Protein AF-A0A1H0U722-F1 (afdb_monomer_lite)

Secondary structure (DSSP, 8-state):
--HHHHHHHHHTT-GGGGGS-HHHHHHHHHHHHHHHHHHHHHHHHHHHHHHHHHHTTHHHHHHHHHHHHHH-S---HHHHHHHHHHHHHHHHHHHHHHHHHHHHHHHHHHHHHHHHHHHGGGT--S--TTS-S---TT-------EEEEEEEE-SS-EEEEEEHHHHHHHHHHHHTTS-SEEEEEESSPEEPSSSS-EE--EEEEEETTTTEEEEEEEEB-TTSTT-PEEEEEEEE-HHHHHHHHHHHHHHT----SS----

pLDDT: mean 73.07, std 15.44, range [23.64, 91.56]

Structure (mmCIF, N/CA/C/O backbone):
data_AF-A0A1H0U722-F1
#
_entry.id   AF-A0A1H0U722-F1
#
loop_
_atom_site.group_PDB
_atom_site.id
_atom_site.type_symbol
_atom_site.label_atom_id
_atom_site.label_alt_id
_atom_site.label_comp_id
_atom_site.label_asym_id
_atom_site.label_entity_id
_atom_site.label_seq_id
_atom_site.pdbx_PDB_ins_code
_atom_site.Cartn_x
_atom_site.Cartn_y
_atom_site.Cartn_z
_atom_site.occupancy
_atom_site.B_iso_or_equiv
_atom_site.auth_seq_id
_atom_site.auth_comp_id
_atom_site.auth_asym_id
_atom_site.auth_atom_id
_atom_site.pdbx_PDB_model_num
ATOM 1 N N . MET A 1 1 ? 1.969 15.241 13.433 1.00 56.88 1 MET A N 1
ATOM 2 C CA . MET A 1 1 ? 2.995 14.191 13.284 1.00 56.88 1 MET A CA 1
ATOM 3 C C . MET A 1 1 ? 2.803 13.531 11.935 1.00 56.88 1 MET A C 1
ATOM 5 O O . MET A 1 1 ? 1.758 12.909 11.728 1.00 56.88 1 MET A O 1
ATOM 9 N N . THR A 1 2 ? 3.762 13.706 11.033 1.00 76.50 2 THR A N 1
ATOM 10 C CA . THR A 1 2 ? 3.724 13.113 9.688 1.00 76.50 2 THR A CA 1
ATOM 11 C C . THR A 1 2 ? 3.976 11.599 9.759 1.00 76.50 2 THR A C 1
ATOM 13 O O . THR A 1 2 ? 4.361 11.059 10.804 1.00 76.50 2 THR A O 1
ATOM 16 N N . LYS A 1 3 ? 3.681 10.869 8.674 1.00 64.56 3 LYS A N 1
ATOM 17 C CA . LYS A 1 3 ? 3.884 9.408 8.620 1.00 64.56 3 LYS A CA 1
ATOM 18 C C . LYS A 1 3 ? 5.372 9.055 8.736 1.00 64.56 3 LYS A C 1
ATOM 20 O O . LYS A 1 3 ? 5.721 8.135 9.467 1.00 64.56 3 LYS A O 1
ATOM 25 N N . GLU A 1 4 ? 6.233 9.844 8.106 1.00 68.62 4 GLU A N 1
ATOM 26 C CA . GLU A 1 4 ? 7.693 9.691 8.122 1.00 68.62 4 GLU A CA 1
ATOM 27 C C . GLU A 1 4 ? 8.290 9.902 9.516 1.00 68.62 4 GLU A C 1
ATOM 29 O O . GLU A 1 4 ? 9.035 9.049 10.001 1.00 68.62 4 GLU A O 1
ATOM 34 N N . GLU A 1 5 ? 7.886 10.969 10.216 1.00 73.75 5 GLU A N 1
ATOM 35 C CA . GLU A 1 5 ? 8.310 11.234 11.599 1.00 73.75 5 GLU A CA 1
ATOM 36 C C . GLU A 1 5 ? 7.954 10.072 12.539 1.00 73.75 5 GLU A C 1
ATOM 38 O O . GLU A 1 5 ? 8.666 9.777 13.504 1.00 73.75 5 GLU A O 1
ATOM 43 N N . ARG A 1 6 ? 6.822 9.402 12.285 1.00 69.19 6 ARG A N 1
ATOM 44 C CA . ARG A 1 6 ? 6.349 8.270 13.095 1.00 69.19 6 ARG A CA 1
ATOM 45 C C . ARG A 1 6 ? 7.164 7.025 12.855 1.00 69.19 6 ARG A C 1
ATOM 47 O O . ARG A 1 6 ? 7.565 6.379 13.823 1.00 69.19 6 ARG A O 1
ATOM 54 N N . THR A 1 7 ? 7.443 6.754 11.591 1.00 74.44 7 THR A N 1
ATOM 55 C CA . THR A 1 7 ? 8.314 5.671 11.167 1.00 74.44 7 THR A CA 1
ATOM 56 C C . THR A 1 7 ? 9.704 5.844 11.770 1.00 74.44 7 THR A C 1
ATOM 58 O O . THR A 1 7 ? 10.168 4.956 12.479 1.00 74.44 7 THR A O 1
ATOM 61 N N . GLN A 1 8 ? 10.333 7.013 11.624 1.00 74.62 8 GLN A N 1
ATOM 62 C CA . GLN A 1 8 ? 11.667 7.251 12.184 1.00 74.62 8 GLN A CA 1
ATOM 63 C C . GLN A 1 8 ? 11.716 6.976 13.693 1.00 74.62 8 GLN A C 1
ATOM 65 O O . GLN A 1 8 ? 12.560 6.204 14.141 1.00 74.62 8 GLN A O 1
ATOM 70 N N . LYS A 1 9 ? 10.750 7.481 14.477 1.00 80.31 9 LYS A N 1
ATOM 71 C CA . LYS A 1 9 ? 10.695 7.216 15.929 1.00 80.31 9 LYS A CA 1
ATOM 72 C C . LYS A 1 9 ? 10.600 5.734 16.294 1.00 80.31 9 LYS A C 1
ATOM 74 O O . LYS A 1 9 ? 11.041 5.353 17.375 1.00 80.31 9 LYS A O 1
ATOM 79 N N . TRP A 1 10 ? 9.992 4.905 15.450 1.00 74.19 10 TRP A N 1
ATOM 80 C CA . TRP A 1 10 ? 9.862 3.471 15.713 1.00 74.19 10 TRP A CA 1
ATOM 81 C C . TRP A 1 10 ? 11.153 2.707 15.419 1.00 74.19 10 TRP A C 1
ATOM 83 O O . TRP A 1 10 ? 11.451 1.752 16.133 1.00 74.19 10 TRP A O 1
ATOM 93 N N . PHE A 1 11 ? 11.929 3.153 14.429 1.00 73.88 11 PHE A N 1
ATOM 94 C CA . PHE A 1 11 ? 13.157 2.482 13.994 1.00 73.88 11 PHE A CA 1
ATOM 95 C C . PHE A 1 11 ? 14.442 3.019 14.647 1.00 73.88 11 PHE A C 1
ATOM 97 O O . PHE A 1 11 ? 15.467 2.356 14.552 1.00 73.88 11 PHE A O 1
ATOM 104 N N . VAL A 1 12 ? 14.400 4.139 15.388 1.00 71.62 12 VAL A N 1
ATOM 105 C CA . VAL A 1 12 ? 15.556 4.684 16.148 1.00 71.62 12 VAL A CA 1
ATOM 106 C C . VAL A 1 12 ? 16.218 3.644 17.066 1.00 71.62 12 VAL A C 1
ATOM 108 O O . VAL A 1 12 ? 17.423 3.694 17.286 1.00 71.62 12 VAL A O 1
ATOM 111 N N . LYS A 1 13 ? 15.451 2.687 17.600 1.00 67.44 13 LYS A N 1
ATOM 112 C CA . LYS A 1 13 ? 15.969 1.643 18.498 1.00 67.44 13 LYS A CA 1
ATOM 113 C C . LYS A 1 13 ? 16.595 0.437 17.775 1.00 67.44 13 LYS A C 1
ATOM 115 O O . LYS A 1 13 ? 17.096 -0.457 18.450 1.00 67.44 13 LYS A O 1
ATOM 120 N N . ILE A 1 14 ? 16.544 0.375 16.441 1.00 66.75 14 ILE A N 1
ATOM 121 C CA . ILE A 1 14 ? 16.973 -0.789 15.653 1.00 66.75 14 ILE A CA 1
ATOM 122 C C . ILE A 1 14 ? 18.148 -0.380 14.748 1.00 66.75 14 ILE A C 1
ATOM 124 O O . ILE A 1 14 ? 17.921 0.122 13.648 1.00 66.75 14 ILE A O 1
ATOM 128 N N . PRO A 1 15 ? 19.409 -0.616 15.159 1.00 57.34 15 PRO A N 1
ATOM 129 C CA . PRO A 1 15 ? 20.585 -0.203 14.383 1.00 57.34 15 PRO A CA 1
ATOM 130 C C . PRO A 1 15 ? 20.692 -0.909 13.021 1.00 57.34 15 PRO A C 1
ATOM 132 O O . PRO A 1 15 ? 21.255 -0.371 12.077 1.00 57.34 15 PRO A O 1
ATOM 135 N N . GLN A 1 16 ? 20.093 -2.092 12.873 1.00 56.28 16 GLN A N 1
ATOM 136 C CA . GLN A 1 16 ? 20.094 -2.843 11.612 1.00 56.28 16 GLN A CA 1
ATOM 137 C C . GLN A 1 16 ? 19.142 -2.260 10.552 1.00 56.28 16 GLN A C 1
ATOM 139 O O . GLN A 1 16 ? 19.272 -2.563 9.368 1.00 56.28 16 GLN A O 1
ATOM 144 N N . ALA A 1 17 ? 18.214 -1.385 10.953 1.00 56.47 17 ALA A N 1
ATOM 145 C CA . ALA A 1 17 ? 17.244 -0.778 10.051 1.00 56.47 17 ALA A CA 1
ATOM 146 C C . ALA A 1 17 ? 17.836 0.372 9.219 1.00 56.47 17 ALA A C 1
ATOM 148 O O . ALA A 1 17 ? 17.174 0.856 8.306 1.00 56.47 17 ALA A O 1
ATOM 149 N N . GLU A 1 18 ? 19.061 0.834 9.493 1.00 56.25 18 GLU A N 1
ATOM 150 C CA . GLU A 1 18 ? 19.693 1.926 8.738 1.00 56.25 18 GLU A CA 1
ATOM 151 C C . GLU A 1 18 ? 19.823 1.596 7.241 1.00 56.25 18 GLU A C 1
ATOM 153 O O . GLU A 1 18 ? 19.565 2.454 6.403 1.00 56.25 18 GLU A O 1
ATOM 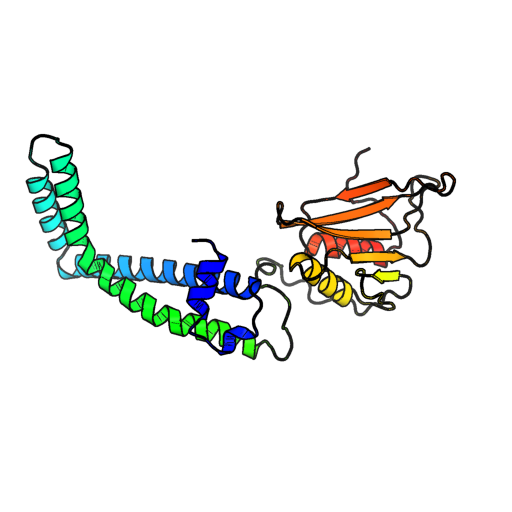158 N N . LYS A 1 19 ? 20.073 0.322 6.912 1.00 55.12 19 LYS A N 1
ATOM 159 C CA . LYS A 1 19 ? 20.234 -0.180 5.536 1.00 55.12 19 LYS A CA 1
ATOM 160 C C . LYS A 1 19 ? 18.922 -0.323 4.745 1.00 55.12 19 LYS A C 1
ATOM 162 O O . LYS A 1 19 ? 18.967 -0.632 3.562 1.00 55.12 19 LYS A O 1
ATOM 167 N N . ILE A 1 20 ? 17.764 -0.125 5.382 1.00 59.41 20 ILE A N 1
ATOM 168 C CA . ILE A 1 20 ? 16.437 -0.322 4.774 1.00 59.41 20 ILE A CA 1
ATOM 169 C C . ILE A 1 20 ? 15.880 1.033 4.285 1.00 59.41 20 ILE A C 1
ATOM 171 O O . ILE A 1 20 ? 15.863 1.992 5.074 1.00 59.41 20 ILE A O 1
ATOM 175 N N . PRO A 1 21 ? 15.385 1.145 3.033 1.00 62.47 21 PRO A N 1
ATOM 176 C CA . PRO A 1 21 ? 14.838 2.395 2.503 1.00 62.47 21 PRO A CA 1
ATOM 177 C C . PRO A 1 21 ? 13.588 2.851 3.273 1.00 62.47 21 PRO A C 1
ATOM 179 O O . PRO A 1 21 ? 12.844 2.052 3.850 1.00 62.47 21 PRO A O 1
ATOM 182 N N . LEU A 1 22 ? 13.349 4.167 3.303 1.00 63.22 22 LEU A N 1
ATOM 183 C CA . LEU A 1 22 ? 12.274 4.787 4.091 1.00 63.22 22 LEU A CA 1
ATOM 184 C C . LEU A 1 22 ? 10.878 4.271 3.703 1.00 63.22 22 LEU A C 1
ATOM 186 O O . LEU A 1 22 ? 10.044 4.065 4.585 1.00 63.22 22 LEU A O 1
ATOM 190 N N . ALA A 1 23 ? 10.650 3.995 2.416 1.00 56.88 23 ALA A N 1
ATOM 191 C CA . ALA A 1 23 ? 9.400 3.428 1.912 1.00 56.88 23 ALA A CA 1
ATOM 192 C C . ALA A 1 23 ? 9.084 2.059 2.547 1.00 56.88 23 ALA A C 1
ATOM 194 O O . ALA A 1 23 ? 7.994 1.868 3.090 1.00 56.88 23 ALA A O 1
ATOM 195 N N . SER A 1 24 ? 10.059 1.143 2.594 1.00 63.16 24 SER A N 1
ATOM 196 C CA . SER A 1 24 ? 9.900 -0.170 3.238 1.00 63.16 24 SER A CA 1
ATOM 197 C C . SER A 1 24 ? 9.658 -0.041 4.743 1.00 63.16 24 SER A C 1
ATOM 199 O O . SER A 1 24 ? 8.814 -0.741 5.296 1.00 63.16 24 SER A O 1
ATOM 201 N N . LYS A 1 25 ? 10.311 0.915 5.417 1.00 67.62 25 LYS A N 1
ATOM 202 C CA . LYS A 1 25 ? 10.063 1.186 6.845 1.00 67.62 25 LYS A CA 1
ATOM 203 C C . LYS A 1 25 ? 8.625 1.648 7.112 1.00 67.62 25 LYS A C 1
ATOM 205 O O . LYS A 1 25 ? 8.037 1.261 8.124 1.00 67.62 25 LYS A O 1
ATOM 210 N N . ILE A 1 26 ? 8.054 2.477 6.233 1.00 69.12 26 ILE A N 1
ATOM 211 C CA . ILE A 1 26 ? 6.663 2.945 6.352 1.00 69.12 26 ILE A CA 1
ATOM 212 C C . ILE A 1 26 ? 5.693 1.769 6.207 1.00 69.12 26 ILE A C 1
ATOM 214 O O . ILE A 1 26 ? 4.756 1.652 7.002 1.00 69.12 26 ILE A O 1
ATOM 218 N N . ASP A 1 27 ? 5.933 0.884 5.243 1.00 66.44 27 ASP A N 1
ATOM 219 C CA . ASP A 1 27 ? 5.080 -0.280 5.008 1.00 66.44 27 ASP A CA 1
ATOM 220 C C . ASP A 1 27 ? 5.162 -1.308 6.151 1.00 66.44 27 ASP A C 1
ATOM 222 O O . ASP A 1 27 ? 4.139 -1.716 6.709 1.00 66.44 27 ASP A O 1
ATOM 226 N N . MET A 1 28 ? 6.372 -1.602 6.637 1.00 70.69 28 MET A N 1
ATOM 227 C CA . MET A 1 28 ? 6.577 -2.409 7.845 1.00 70.69 28 MET A CA 1
ATOM 228 C C . MET A 1 28 ? 5.856 -1.801 9.055 1.00 70.69 28 MET A C 1
ATOM 230 O O . MET A 1 28 ? 5.191 -2.509 9.814 1.00 70.69 28 MET A O 1
ATOM 234 N N . CYS A 1 29 ? 5.925 -0.475 9.231 1.00 74.19 29 CYS A N 1
ATOM 235 C CA . CYS A 1 29 ? 5.200 0.211 10.299 1.00 74.19 29 CYS A CA 1
ATOM 236 C C . CYS A 1 29 ? 3.680 0.038 10.155 1.00 74.19 29 CYS A C 1
ATOM 238 O O . CYS A 1 29 ? 2.999 -0.152 11.166 1.00 74.19 29 CYS A O 1
ATOM 240 N N . LYS A 1 30 ? 3.142 0.084 8.929 1.00 76.31 30 LYS A N 1
ATOM 241 C CA . LYS A 1 30 ? 1.716 -0.137 8.653 1.00 76.31 30 LYS A CA 1
ATOM 242 C C . LYS A 1 30 ? 1.308 -1.570 9.001 1.00 76.31 30 LYS A C 1
ATOM 244 O O . LYS A 1 30 ? 0.377 -1.742 9.789 1.00 76.31 30 LYS A O 1
ATOM 249 N N . ARG A 1 31 ? 2.037 -2.577 8.505 1.00 74.06 31 ARG A N 1
ATOM 250 C CA . ARG A 1 31 ? 1.782 -3.997 8.803 1.00 74.06 31 ARG A CA 1
ATOM 251 C C . ARG A 1 31 ? 1.836 -4.291 10.295 1.00 74.06 31 ARG A C 1
ATOM 253 O O . ARG A 1 31 ? 0.899 -4.861 10.851 1.00 74.06 31 ARG A O 1
ATOM 260 N N . VAL A 1 32 ? 2.903 -3.857 10.965 1.00 79.25 32 VAL A N 1
ATOM 261 C CA . VAL A 1 32 ? 3.065 -4.063 12.409 1.00 79.25 32 VAL A CA 1
ATOM 262 C C . VAL A 1 32 ? 1.967 -3.328 13.180 1.00 79.25 32 VAL A C 1
ATOM 264 O O . VAL A 1 32 ? 1.381 -3.906 14.092 1.00 79.25 32 VAL A O 1
ATOM 267 N N . SER A 1 33 ? 1.609 -2.099 12.789 1.00 81.06 33 SER A N 1
ATOM 268 C CA . SER A 1 33 ? 0.497 -1.361 13.406 1.00 81.06 33 SER A CA 1
ATOM 269 C C . SER A 1 33 ? -0.844 -2.074 13.244 1.00 81.06 33 SER A C 1
ATOM 271 O O . SER A 1 33 ? -1.631 -2.095 14.189 1.00 81.06 33 SER A O 1
ATOM 273 N N . GLN A 1 34 ? -1.113 -2.658 12.078 1.00 79.00 34 GLN A N 1
ATOM 274 C CA . GLN A 1 34 ? -2.350 -3.391 11.825 1.00 79.00 34 GLN A CA 1
ATOM 275 C C . GLN A 1 34 ? -2.408 -4.682 12.643 1.00 79.00 34 GLN A C 1
ATOM 277 O O . GLN A 1 34 ? -3.408 -4.926 13.318 1.00 79.00 34 GLN A O 1
ATOM 282 N N . LYS A 1 35 ? -1.322 -5.467 12.671 1.00 79.19 35 LYS A N 1
ATOM 283 C CA . LYS A 1 35 ? -1.257 -6.669 13.511 1.00 79.19 35 LYS A CA 1
ATOM 284 C C . LYS A 1 35 ? -1.420 -6.310 15.002 1.00 79.19 35 LYS A C 1
ATOM 286 O O . LYS A 1 35 ? -2.139 -7.000 15.720 1.00 79.19 35 LYS A O 1
ATOM 291 N N . MET A 1 36 ? -0.816 -5.209 15.468 1.00 84.62 36 MET A N 1
ATOM 292 C CA . MET A 1 36 ? -0.982 -4.727 16.849 1.00 84.62 36 MET A CA 1
ATOM 293 C C . MET A 1 36 ? -2.422 -4.315 17.166 1.00 84.62 36 MET A C 1
ATOM 295 O O . MET A 1 36 ? -2.900 -4.615 18.256 1.00 84.62 36 MET A O 1
ATOM 299 N N . LEU A 1 37 ? -3.121 -3.665 16.230 1.00 88.44 37 LEU A N 1
ATOM 300 C CA . LEU A 1 37 ? -4.529 -3.300 16.399 1.00 88.44 37 LEU A CA 1
ATOM 301 C C . LEU A 1 37 ? -5.416 -4.542 16.543 1.00 88.44 37 LEU A C 1
ATOM 303 O O . LEU A 1 37 ? -6.267 -4.586 17.427 1.00 88.44 37 LEU A O 1
ATOM 307 N N . VAL A 1 38 ? -5.199 -5.563 15.710 1.00 87.62 38 VAL A N 1
ATOM 308 C CA . VAL A 1 38 ? -5.958 -6.820 15.795 1.00 87.62 38 VAL A CA 1
ATOM 309 C C . VAL A 1 38 ? -5.712 -7.508 17.139 1.00 87.62 38 VAL A C 1
ATOM 311 O O . VAL A 1 38 ? -6.667 -7.871 17.821 1.00 87.62 38 VAL A O 1
ATOM 314 N N . VAL A 1 39 ? -4.450 -7.627 17.567 1.00 87.25 39 VAL A N 1
ATOM 315 C CA . VAL A 1 39 ? -4.110 -8.218 18.874 1.00 87.25 39 VAL A CA 1
ATOM 316 C C . VAL A 1 39 ? -4.712 -7.417 20.028 1.00 87.25 39 VAL A C 1
ATOM 318 O O . VAL A 1 39 ? -5.235 -8.018 20.961 1.00 87.25 39 VAL A O 1
ATOM 321 N N . PHE A 1 40 ? -4.703 -6.082 19.961 1.00 89.94 40 PHE A N 1
ATOM 322 C CA . PHE A 1 40 ? -5.352 -5.231 20.961 1.00 89.94 40 PHE A CA 1
ATOM 323 C C . PHE A 1 40 ? -6.836 -5.538 21.112 1.00 89.94 40 PHE A C 1
ATOM 325 O O . PHE A 1 40 ? -7.309 -5.743 22.226 1.00 89.94 40 PHE A O 1
ATOM 332 N N . LEU A 1 41 ? -7.563 -5.590 19.993 1.00 89.50 41 LEU A N 1
ATOM 333 C CA . LEU A 1 41 ? -8.999 -5.849 20.002 1.00 89.50 41 LEU A CA 1
ATOM 334 C C . LEU A 1 41 ? -9.311 -7.250 20.536 1.00 89.50 41 LEU A C 1
ATOM 336 O O . LEU A 1 41 ? -10.253 -7.405 21.308 1.00 89.50 41 LEU A O 1
ATOM 340 N N . LEU A 1 42 ? -8.500 -8.251 20.180 1.00 90.00 42 LEU A N 1
ATOM 341 C CA . LEU A 1 42 ? -8.647 -9.614 20.693 1.00 90.00 42 LEU A CA 1
ATOM 342 C C . LEU A 1 42 ? -8.358 -9.707 22.195 1.00 90.00 42 LEU A C 1
ATOM 344 O O . LEU A 1 42 ? -9.101 -10.379 22.906 1.00 90.00 42 LEU A O 1
ATOM 348 N N . LEU A 1 43 ? -7.320 -9.023 22.688 1.00 89.62 43 LEU A N 1
ATOM 349 C CA . LEU A 1 43 ? -7.018 -8.959 24.120 1.00 89.62 43 LEU A CA 1
ATOM 350 C C . LEU A 1 43 ? -8.145 -8.267 24.886 1.00 89.62 43 LEU A C 1
ATOM 352 O O . LEU A 1 43 ? -8.613 -8.806 25.882 1.00 89.62 43 LEU A O 1
ATOM 356 N N . LEU A 1 44 ? -8.639 -7.134 24.382 1.00 89.00 44 LEU A N 1
ATOM 357 C CA . LEU A 1 44 ? -9.736 -6.399 25.006 1.00 89.00 44 LEU A CA 1
ATOM 358 C C . LEU A 1 44 ? -11.030 -7.227 25.042 1.00 89.00 44 LEU A C 1
ATOM 360 O O . LEU A 1 44 ? -11.709 -7.281 26.067 1.00 89.00 44 LEU A O 1
ATOM 364 N N . ALA A 1 45 ? -11.360 -7.911 23.942 1.00 89.19 45 ALA A N 1
ATOM 365 C CA . ALA A 1 45 ? -12.506 -8.814 23.887 1.00 89.19 45 ALA A CA 1
ATOM 366 C C . ALA A 1 45 ? -12.336 -10.007 24.843 1.00 89.19 45 ALA A C 1
ATOM 368 O O . ALA A 1 45 ? -13.286 -10.386 25.527 1.00 89.19 45 ALA A O 1
ATOM 369 N N . GLY A 1 46 ? -11.126 -10.568 24.921 1.00 88.94 46 GLY A N 1
ATOM 370 C CA . GLY A 1 46 ? -10.784 -11.654 25.837 1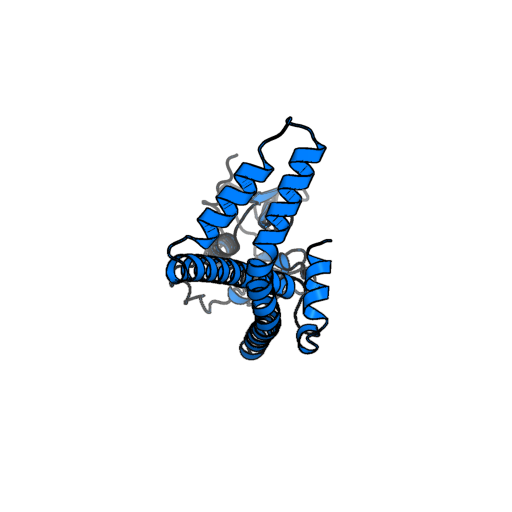.00 88.94 46 GLY A CA 1
ATOM 371 C C . GLY A 1 46 ? -10.894 -11.247 27.307 1.00 88.94 46 GLY A C 1
ATOM 372 O O . GLY A 1 46 ? -11.492 -11.977 28.093 1.00 88.94 46 GLY A O 1
ATOM 373 N N . GLU A 1 47 ? -10.387 -10.071 27.676 1.00 85.38 47 GLU A N 1
ATOM 374 C CA . GLU A 1 47 ? -10.520 -9.510 29.026 1.00 85.38 47 GLU A CA 1
ATOM 375 C C . GLU A 1 47 ? -11.985 -9.247 29.382 1.00 85.38 47 GLU A C 1
ATOM 377 O O . GLU A 1 47 ? -12.439 -9.644 30.456 1.00 85.38 47 GLU A O 1
ATOM 382 N N . GLY A 1 48 ? -12.755 -8.659 28.460 1.00 83.56 48 GLY A N 1
ATOM 383 C CA . GLY A 1 48 ? -14.191 -8.450 28.641 1.00 83.56 48 GLY A CA 1
ATOM 384 C C . GLY A 1 48 ? -14.954 -9.761 28.846 1.00 83.56 48 GLY A C 1
ATOM 385 O O . GLY A 1 48 ? -15.761 -9.873 29.771 1.00 83.56 48 GLY A O 1
ATOM 386 N N . ALA A 1 49 ? -14.655 -10.782 28.039 1.00 87.12 49 ALA A N 1
ATOM 387 C CA . ALA A 1 49 ? -15.242 -12.110 28.185 1.00 87.12 49 ALA A CA 1
ATOM 388 C C . ALA A 1 49 ? -14.844 -12.769 29.515 1.00 87.12 49 ALA A C 1
ATOM 390 O O . ALA A 1 49 ? -15.697 -13.338 30.194 1.00 87.12 49 ALA A O 1
ATOM 391 N N . LEU A 1 50 ? -13.577 -12.659 29.930 1.00 85.94 50 LEU A N 1
ATOM 392 C CA . LEU A 1 50 ? -13.097 -13.216 31.195 1.00 85.94 50 LEU A CA 1
ATOM 393 C C . LEU A 1 50 ? -13.800 -12.570 32.395 1.00 85.94 50 LEU A C 1
ATOM 395 O O . LEU A 1 50 ? -14.241 -13.290 33.293 1.00 85.94 50 LEU A O 1
ATOM 399 N N . LEU A 1 51 ? -13.945 -11.241 32.393 1.00 82.38 51 LEU A N 1
ATOM 400 C CA . LEU A 1 51 ? -14.667 -10.495 33.430 1.00 82.38 51 LEU A CA 1
ATOM 401 C C . LEU A 1 51 ? -16.148 -10.882 33.483 1.00 82.38 51 LEU A C 1
ATOM 403 O O . LEU A 1 51 ? -16.709 -11.058 34.567 1.00 82.38 51 LEU A O 1
ATOM 407 N N . TYR A 1 52 ? -16.776 -11.055 32.317 1.00 82.44 52 TYR A N 1
ATOM 408 C CA . TYR A 1 52 ? -18.159 -11.508 32.232 1.00 82.44 52 TYR A CA 1
ATOM 409 C C . TYR A 1 52 ? -18.325 -12.919 32.811 1.00 82.44 52 TYR A C 1
ATOM 411 O O . TYR A 1 52 ? -19.214 -13.145 33.627 1.00 82.44 52 TYR A O 1
ATOM 419 N N . LEU A 1 53 ? -17.436 -13.851 32.456 1.00 85.69 53 LEU A N 1
ATOM 420 C CA . LEU A 1 53 ? -17.497 -15.240 32.914 1.00 85.69 53 LEU A CA 1
ATOM 421 C C . LEU A 1 53 ? -17.174 -15.399 34.408 1.00 85.69 53 LEU A C 1
ATOM 423 O O . LEU A 1 53 ? -17.811 -16.210 35.076 1.00 85.69 53 LEU A O 1
ATOM 427 N N . THR A 1 54 ? -16.212 -14.642 34.951 1.00 81.62 54 THR A N 1
ATOM 428 C CA . THR A 1 54 ? -15.808 -14.773 36.367 1.00 81.62 54 THR A CA 1
ATOM 429 C C . THR A 1 54 ? -16.837 -14.218 37.341 1.00 81.62 54 THR A C 1
ATOM 431 O O . THR A 1 54 ? -16.999 -14.793 38.415 1.00 81.62 54 THR A O 1
ATOM 434 N N . ASN A 1 55 ? -17.541 -13.139 36.985 1.00 80.62 55 ASN A N 1
ATOM 435 C CA . ASN A 1 55 ? -18.526 -12.520 37.877 1.00 80.62 55 ASN A CA 1
ATOM 436 C C . ASN A 1 55 ? -19.971 -12.598 37.359 1.00 80.62 55 ASN A C 1
ATOM 438 O O . ASN A 1 55 ? -20.817 -11.844 37.828 1.00 80.62 55 ASN A O 1
ATOM 442 N N . GLN A 1 56 ? -20.255 -13.449 36.364 1.00 80.94 56 GLN A N 1
ATOM 443 C CA . GLN A 1 56 ? -21.557 -13.531 35.675 1.00 80.94 56 GLN A CA 1
ATOM 444 C C . GLN A 1 56 ? -22.091 -12.165 35.201 1.00 80.94 56 GLN A C 1
ATOM 446 O O . GLN A 1 56 ? -23.290 -11.914 35.219 1.00 80.94 56 GLN A O 1
ATOM 451 N N . GLY A 1 57 ? -21.196 -11.249 34.824 1.00 77.25 57 GLY A N 1
ATOM 452 C CA . GLY A 1 57 ? -21.558 -9.874 34.471 1.00 77.25 57 GLY A CA 1
ATOM 453 C C . GLY A 1 57 ? -21.802 -8.927 35.654 1.00 77.25 57 GLY A C 1
ATOM 454 O O . GLY A 1 57 ? -21.896 -7.727 35.433 1.00 77.25 57 GLY A O 1
ATOM 455 N N . GLY A 1 58 ? -21.766 -9.385 36.908 1.00 83.31 58 GLY A N 1
ATOM 456 C CA . GLY A 1 58 ? -22.084 -8.555 38.077 1.00 83.31 58 GLY A CA 1
ATOM 457 C C . GLY A 1 58 ? -21.176 -7.333 38.279 1.00 83.31 58 GLY A C 1
ATOM 458 O O . GLY A 1 58 ? -21.594 -6.349 38.885 1.00 83.31 58 GLY A O 1
ATOM 459 N N . LEU A 1 59 ? -19.943 -7.348 37.746 1.00 80.81 59 LEU A N 1
ATOM 460 C CA . LEU A 1 59 ? -19.084 -6.154 37.735 1.00 80.81 59 LEU A CA 1
ATOM 461 C C . LEU A 1 59 ? -19.623 -5.121 36.741 1.00 80.81 59 LEU A C 1
ATOM 463 O O . LEU A 1 59 ? -19.662 -3.940 37.057 1.00 80.81 59 LEU A O 1
ATOM 467 N N . ILE A 1 60 ? -20.067 -5.571 35.568 1.00 81.12 60 ILE A N 1
ATOM 468 C CA . ILE A 1 60 ? -20.654 -4.723 34.527 1.00 81.12 60 ILE A CA 1
ATOM 469 C C . ILE A 1 60 ? -21.976 -4.131 35.027 1.00 81.12 60 ILE A C 1
ATOM 471 O O . ILE A 1 60 ? -22.188 -2.931 34.881 1.00 81.12 60 ILE A O 1
ATOM 475 N N . ASP A 1 61 ? -22.807 -4.931 35.697 1.00 84.25 61 ASP A N 1
ATOM 476 C CA . ASP A 1 61 ? -24.069 -4.464 36.281 1.00 84.25 61 ASP A CA 1
ATOM 477 C C . ASP A 1 61 ? -23.836 -3.444 37.403 1.00 84.25 61 ASP A C 1
ATOM 479 O O . ASP A 1 61 ? -24.472 -2.393 37.436 1.00 84.25 61 ASP A O 1
ATOM 483 N N . SER A 1 62 ? -22.865 -3.701 38.288 1.00 83.19 62 SER A N 1
ATOM 484 C CA . SER A 1 62 ? -22.491 -2.756 39.352 1.00 83.19 62 SER A CA 1
ATOM 485 C C . SER A 1 62 ? -21.975 -1.434 38.780 1.00 83.19 62 SER A C 1
ATOM 487 O O . SER A 1 62 ? -22.301 -0.362 39.288 1.00 83.19 62 SER A O 1
ATOM 489 N N . LEU A 1 63 ? -21.183 -1.498 37.706 1.00 82.88 63 LEU A N 1
ATOM 490 C CA . LEU A 1 63 ? -20.710 -0.313 36.992 1.00 82.88 63 LEU A CA 1
ATOM 491 C C . LEU A 1 63 ? -21.868 0.451 36.345 1.00 82.88 63 LEU A C 1
ATOM 493 O O . LEU A 1 63 ? -21.915 1.676 36.448 1.00 82.88 63 LEU A O 1
ATOM 497 N N . ALA A 1 64 ? -22.805 -0.255 35.710 1.00 85.25 64 ALA A N 1
ATOM 498 C CA . ALA A 1 64 ? -23.987 0.346 35.106 1.00 85.25 64 ALA A CA 1
ATOM 499 C C . ALA A 1 64 ? -24.856 1.048 36.156 1.00 85.25 64 ALA A C 1
ATOM 501 O O . ALA A 1 64 ? -25.301 2.166 35.917 1.00 85.25 64 ALA A O 1
ATOM 502 N N . GLU A 1 65 ? -25.031 0.451 37.335 1.00 88.50 65 GLU A N 1
ATOM 503 C CA . GLU A 1 65 ? -25.797 1.058 38.424 1.00 88.50 65 GLU A CA 1
ATOM 504 C C . GLU A 1 65 ? -25.115 2.317 38.972 1.00 88.50 65 GLU A C 1
ATOM 506 O O . GLU A 1 65 ? -25.762 3.352 39.122 1.00 88.50 65 GLU A O 1
ATOM 511 N N . VAL A 1 66 ? -23.793 2.285 39.188 1.00 85.69 66 VAL A N 1
ATOM 512 C CA . VAL A 1 66 ? -23.025 3.468 39.618 1.00 85.69 66 VAL A CA 1
ATOM 513 C C . VAL A 1 66 ? -23.103 4.585 38.578 1.00 85.69 66 VAL A C 1
ATOM 515 O O . VAL A 1 66 ? -23.290 5.748 38.938 1.00 85.69 66 VAL A O 1
ATOM 518 N N . LEU A 1 67 ? -22.987 4.255 37.289 1.00 84.75 67 LEU A N 1
ATOM 519 C CA . LEU A 1 67 ? -23.123 5.229 36.205 1.00 84.75 67 LEU A CA 1
ATOM 520 C C . LEU A 1 67 ? -24.550 5.774 36.114 1.00 84.75 67 LEU A C 1
ATOM 522 O O . LEU A 1 67 ? -24.722 6.980 35.951 1.00 84.75 67 LEU A O 1
ATOM 526 N N . ASN A 1 68 ? -25.563 4.923 36.268 1.00 86.12 68 ASN A N 1
ATOM 527 C CA . ASN A 1 68 ? -26.964 5.330 36.275 1.00 86.12 68 ASN A CA 1
ATOM 528 C C . ASN A 1 68 ? -27.251 6.257 37.455 1.00 86.12 68 ASN A C 1
ATOM 530 O O . ASN A 1 68 ? -27.828 7.324 37.254 1.00 86.12 68 ASN A O 1
ATOM 534 N N . GLN A 1 69 ? -26.788 5.916 38.657 1.00 86.88 69 GLN A N 1
ATOM 535 C CA . GLN A 1 69 ? -26.922 6.754 39.844 1.00 86.88 69 GLN A CA 1
ATOM 536 C C . GLN A 1 69 ? -26.176 8.083 39.678 1.00 86.88 69 GLN A C 1
ATOM 538 O O . GLN A 1 69 ? -26.733 9.136 39.975 1.00 86.88 69 GLN A O 1
ATOM 543 N N . ALA A 1 70 ? -24.953 8.061 39.142 1.00 81.00 70 ALA A N 1
ATOM 544 C CA . ALA A 1 70 ? -24.184 9.269 38.848 1.00 81.00 70 ALA A CA 1
ATOM 545 C C . ALA A 1 70 ? -24.805 10.109 37.720 1.00 81.00 70 ALA A C 1
ATOM 547 O O . ALA A 1 70 ? -24.588 11.317 37.667 1.00 81.00 70 ALA A O 1
ATOM 548 N N . SER A 1 71 ? -25.588 9.496 36.826 1.00 81.44 71 SER A N 1
ATOM 549 C CA . SER A 1 71 ? -26.315 10.205 35.771 1.00 81.44 71 SER A CA 1
ATOM 550 C C . SER A 1 71 ? -27.540 10.954 36.301 1.00 81.44 71 SER A C 1
ATOM 552 O O . SER A 1 71 ? -27.952 11.932 35.673 1.00 81.44 71 SER A O 1
ATOM 554 N N . GLN A 1 72 ? -28.086 10.560 37.461 1.00 80.69 72 GLN A N 1
ATOM 555 C CA . GLN A 1 72 ? -29.219 11.240 38.085 1.00 80.69 72 GLN A CA 1
ATOM 556 C C . GLN A 1 72 ? -28.797 12.645 38.533 1.00 80.69 72 GLN A C 1
ATOM 558 O O . GLN A 1 72 ? -27.985 12.828 39.436 1.00 80.69 72 GLN A O 1
ATOM 563 N N . GLY A 1 73 ? -29.342 13.664 37.875 1.00 71.88 73 GLY A N 1
ATOM 564 C CA . GLY A 1 73 ? -29.008 15.058 38.141 1.00 71.88 73 GLY A CA 1
ATOM 565 C 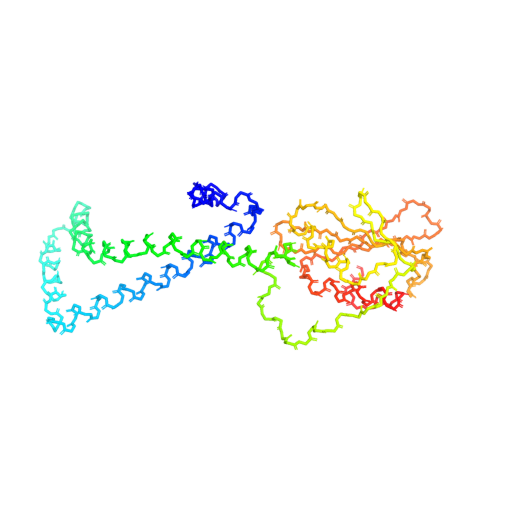C . GLY A 1 73 ? -29.469 15.976 37.017 1.00 71.88 73 GLY A C 1
ATOM 566 O O . GLY A 1 73 ? -29.897 15.524 35.955 1.00 71.88 73 GLY A O 1
ATOM 567 N N . ALA A 1 74 ? -29.399 17.287 37.246 1.00 76.81 74 ALA A N 1
ATOM 568 C CA . ALA A 1 74 ? -29.712 18.256 36.203 1.00 76.81 74 ALA A CA 1
ATOM 569 C C . ALA A 1 74 ? -28.696 18.125 35.048 1.00 76.81 74 ALA A C 1
ATOM 571 O O . ALA A 1 74 ? -27.486 18.140 35.306 1.00 76.81 74 ALA A O 1
ATOM 572 N N . PRO A 1 75 ? -29.145 18.036 33.781 1.00 74.62 75 PRO A N 1
ATOM 573 C CA . PRO A 1 75 ? -28.257 17.889 32.635 1.00 74.62 75 PRO A CA 1
ATOM 574 C C . PRO A 1 75 ? -27.472 19.188 32.415 1.00 74.62 75 PRO A C 1
ATOM 576 O O . PRO A 1 75 ? -27.912 20.103 31.722 1.00 74.62 75 PRO A O 1
ATOM 579 N N . THR A 1 76 ? -26.294 19.275 33.030 1.00 83.62 76 THR A N 1
ATOM 580 C CA . THR A 1 76 ? -25.355 20.391 32.869 1.00 83.62 76 THR A CA 1
ATOM 581 C C . THR A 1 76 ? -24.092 19.922 32.157 1.00 83.62 76 THR A C 1
ATOM 583 O O . THR A 1 76 ? -23.704 18.758 32.239 1.00 83.62 76 THR A O 1
ATOM 586 N N . VAL A 1 77 ? -23.397 20.835 31.476 1.00 80.88 77 VAL A N 1
ATOM 587 C CA . VAL A 1 77 ? -22.133 20.516 30.785 1.00 80.88 77 VAL A CA 1
ATOM 588 C C . VAL A 1 77 ? -21.095 19.924 31.751 1.00 80.88 77 VAL A C 1
ATOM 590 O O . VAL A 1 77 ? -20.353 19.016 31.383 1.00 80.88 77 VAL A O 1
ATOM 593 N N . ASN A 1 78 ? -21.063 20.397 33.000 1.00 82.06 78 ASN A N 1
ATOM 594 C CA . ASN A 1 78 ? -20.146 19.885 34.019 1.00 82.06 78 ASN A CA 1
ATOM 595 C C . ASN A 1 78 ? -20.544 18.485 34.511 1.00 82.06 78 ASN A C 1
ATOM 597 O O . ASN A 1 78 ? -19.660 17.678 34.785 1.00 82.06 78 ASN A O 1
ATOM 601 N N . HIS A 1 79 ? -21.844 18.175 34.549 1.00 81.31 79 HIS A N 1
ATOM 602 C CA . HIS A 1 79 ? -22.364 16.841 34.868 1.00 81.31 79 HIS A CA 1
ATOM 603 C C . HIS A 1 79 ? -21.913 15.801 33.840 1.00 81.31 79 HIS A C 1
ATOM 605 O O . HIS A 1 79 ? -21.324 14.786 34.200 1.00 81.31 79 HIS A O 1
ATOM 611 N N . TYR A 1 80 ? -22.071 16.100 32.547 1.00 82.19 80 TYR A N 1
ATOM 612 C CA . TYR A 1 80 ? -21.612 15.207 31.477 1.00 82.19 80 TYR A CA 1
ATOM 613 C C . TYR A 1 80 ? -20.090 15.024 31.467 1.00 82.19 80 TYR A C 1
ATOM 615 O O . TYR A 1 80 ? -19.609 13.913 31.250 1.00 82.19 80 TYR A O 1
ATOM 623 N N . LYS A 1 81 ? -19.318 16.085 31.748 1.00 83.62 81 LYS A N 1
ATOM 624 C CA . LYS A 1 81 ? -17.857 15.978 31.904 1.00 83.62 81 LYS A CA 1
ATOM 625 C C . LYS A 1 81 ? -17.477 15.070 33.077 1.00 83.62 81 LYS A C 1
ATOM 627 O O . LYS A 1 81 ? -16.586 14.242 32.923 1.00 83.62 81 LYS A O 1
ATOM 632 N N . GLY A 1 82 ? -18.154 15.203 34.219 1.00 85.31 82 GLY A N 1
ATOM 633 C CA . GLY A 1 82 ? -17.940 14.345 35.387 1.00 85.31 82 GLY A CA 1
ATOM 634 C C . GLY A 1 82 ? -18.260 12.877 35.102 1.00 85.31 82 GLY A C 1
ATOM 635 O O . GLY A 1 82 ? -17.448 12.004 35.401 1.00 85.31 82 GLY A O 1
ATOM 636 N N . LEU A 1 83 ? -19.390 12.614 34.440 1.00 85.62 83 LEU A N 1
ATOM 637 C CA . LEU A 1 83 ? -19.798 11.263 34.051 1.00 85.62 83 LEU A CA 1
ATOM 638 C C . LEU A 1 83 ? -18.809 10.626 33.059 1.00 85.62 83 LEU A C 1
ATOM 640 O O . LEU A 1 83 ? -18.446 9.460 33.208 1.00 85.62 83 LEU A O 1
ATOM 644 N N . ALA A 1 84 ? -18.312 11.400 32.089 1.00 84.69 84 ALA A N 1
ATOM 645 C CA . ALA A 1 84 ? -17.296 10.934 31.147 1.00 84.69 84 ALA A CA 1
ATOM 646 C C . ALA A 1 84 ? -15.972 10.578 31.847 1.00 84.69 84 ALA A C 1
ATOM 648 O O . ALA A 1 84 ? -15.387 9.536 31.556 1.00 84.69 84 ALA A O 1
ATOM 649 N N . LEU A 1 85 ? -15.515 11.407 32.794 1.00 87.31 85 LEU A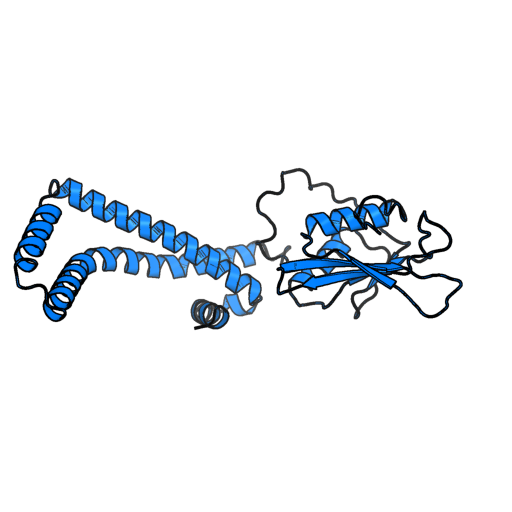 N 1
ATOM 650 C CA . LEU A 1 85 ? -14.308 11.128 33.583 1.00 87.31 85 LEU A CA 1
ATOM 651 C C . LEU A 1 85 ? -14.459 9.861 34.430 1.00 87.31 85 LEU A C 1
ATOM 653 O O . LEU A 1 85 ? -13.522 9.069 34.508 1.00 87.31 85 LEU A O 1
ATOM 657 N N . LEU A 1 86 ? -15.638 9.657 35.023 1.00 85.75 86 LEU A N 1
ATOM 658 C CA . LEU A 1 86 ? -15.943 8.464 35.807 1.00 85.75 86 LEU A CA 1
ATOM 659 C C . LEU A 1 86 ? -15.895 7.201 34.933 1.00 85.75 86 LEU A C 1
ATOM 661 O O . LEU A 1 86 ? -15.237 6.230 35.297 1.00 85.75 86 LEU A O 1
ATOM 665 N N . GLY A 1 87 ? -16.510 7.239 33.748 1.00 83.00 87 GLY A N 1
ATOM 666 C CA . GLY A 1 87 ? -16.446 6.138 32.783 1.00 83.00 87 GLY A CA 1
ATOM 667 C C . GLY A 1 87 ? -15.018 5.833 32.319 1.00 83.00 87 GLY A C 1
ATOM 668 O O . GLY A 1 87 ? -14.607 4.675 32.312 1.00 83.00 87 GLY A O 1
ATOM 669 N N . ILE A 1 88 ? -14.223 6.864 32.004 1.00 84.88 88 ILE A N 1
ATOM 670 C CA . ILE A 1 88 ? -12.805 6.692 31.652 1.00 84.88 88 ILE A CA 1
ATOM 671 C C . ILE A 1 88 ? -12.050 6.010 32.797 1.00 84.88 88 ILE A C 1
ATOM 673 O O . ILE A 1 88 ? -11.338 5.039 32.551 1.00 84.88 88 ILE A O 1
ATOM 677 N N . LEU A 1 89 ? -12.230 6.474 34.038 1.00 85.81 89 LEU A N 1
ATOM 678 C CA . LEU A 1 89 ? -11.553 5.920 35.211 1.00 85.81 89 LEU A CA 1
ATOM 679 C C . LEU A 1 89 ? -11.827 4.420 35.388 1.00 85.81 89 LEU A C 1
ATOM 681 O O . LEU A 1 89 ? -10.908 3.670 35.710 1.00 85.81 89 LEU A O 1
ATOM 685 N N . PHE A 1 90 ? -13.060 3.982 35.131 1.00 81.38 90 PHE A N 1
ATOM 686 C CA . PHE A 1 90 ? -13.440 2.571 35.213 1.00 81.38 90 PHE A CA 1
ATOM 687 C C . PHE A 1 90 ? -12.908 1.717 34.058 1.00 81.38 90 PHE A C 1
ATOM 689 O O . PHE A 1 90 ? -12.589 0.549 34.270 1.00 81.38 90 PHE A O 1
ATOM 696 N N . CYS A 1 91 ? -12.768 2.281 32.858 1.00 79.94 91 CYS A N 1
ATOM 697 C CA . CYS A 1 91 ? -12.211 1.566 31.707 1.00 79.94 91 CYS A CA 1
ATOM 698 C C . CYS A 1 91 ? -10.676 1.476 31.737 1.00 79.94 91 CYS A C 1
ATOM 700 O O . CYS A 1 91 ? -10.109 0.577 31.120 1.00 79.94 91 CYS A O 1
ATOM 702 N N . LEU A 1 92 ? -9.990 2.386 32.443 1.00 81.69 92 LEU A N 1
ATOM 703 C CA . LEU A 1 92 ? -8.525 2.450 32.474 1.00 81.69 92 LEU A CA 1
ATOM 704 C C . LEU A 1 92 ? -7.857 1.117 32.865 1.00 81.69 92 LEU A C 1
ATOM 706 O O . LEU A 1 92 ? -6.972 0.693 32.122 1.00 81.69 92 LEU A O 1
ATOM 710 N N . PRO A 1 93 ? -8.253 0.415 33.947 1.00 76.75 93 PRO A N 1
ATOM 711 C CA . PRO A 1 93 ? -7.618 -0.845 34.338 1.00 76.75 93 PRO A CA 1
ATOM 712 C C . PRO A 1 93 ? -7.649 -1.929 33.249 1.00 76.75 93 PRO A C 1
ATOM 714 O O . PRO A 1 93 ? -6.652 -2.625 33.078 1.00 76.75 93 PRO A O 1
ATOM 717 N N . GLY A 1 94 ? -8.739 -2.019 32.475 1.00 78.44 94 GLY A N 1
ATOM 718 C CA . GLY A 1 94 ? -8.870 -2.947 31.338 1.00 78.44 94 GLY A CA 1
ATOM 719 C C . GLY A 1 94 ? -8.148 -2.493 30.064 1.00 78.44 94 GLY A C 1
ATOM 720 O O . GLY A 1 94 ? -8.092 -3.215 29.080 1.00 78.44 94 GLY A O 1
ATOM 721 N N . LEU A 1 95 ? -7.585 -1.283 30.046 1.00 84.69 95 LEU A N 1
ATOM 722 C CA . LEU A 1 95 ? -6.786 -0.785 28.922 1.00 84.69 95 LEU A CA 1
ATOM 723 C C . LEU A 1 95 ? -5.283 -0.872 29.198 1.00 84.69 95 LEU A C 1
ATOM 725 O O . LEU A 1 95 ? -4.502 -0.998 28.256 1.00 84.69 95 LEU A O 1
ATOM 729 N N . VAL A 1 96 ? -4.851 -0.837 30.465 1.00 87.19 96 VAL A N 1
ATOM 730 C CA . VAL A 1 96 ? -3.419 -0.883 30.810 1.00 87.19 96 VAL A CA 1
ATOM 731 C C . VAL A 1 96 ? -2.775 -2.207 30.389 1.00 87.19 96 VAL A C 1
ATOM 733 O O . VAL A 1 96 ? -1.689 -2.188 29.805 1.00 87.19 96 VAL A O 1
ATOM 736 N N . LEU A 1 97 ? -3.424 -3.344 30.659 1.00 83.69 97 LEU A N 1
ATOM 737 C CA . LEU A 1 97 ? -2.856 -4.668 30.384 1.00 83.69 97 LEU A CA 1
ATOM 738 C C . LEU A 1 97 ? -2.681 -4.938 28.873 1.00 83.69 97 LEU A C 1
ATOM 740 O O . LEU A 1 97 ? -1.556 -5.280 28.478 1.00 83.69 97 LEU A O 1
ATOM 744 N N . PRO A 1 98 ? -3.684 -4.692 28.001 1.00 86.00 98 PRO A N 1
ATOM 745 C CA . PRO A 1 98 ? -3.510 -4.843 26.558 1.00 86.00 98 PRO A CA 1
ATOM 746 C C . PRO A 1 98 ? -2.428 -3.917 26.000 1.00 86.00 98 PRO A C 1
ATOM 748 O O . PRO A 1 98 ? -1.597 -4.344 25.196 1.00 86.00 98 PRO A O 1
ATOM 751 N N . LEU A 1 99 ? -2.389 -2.656 26.451 1.00 87.25 99 LEU A N 1
ATOM 752 C CA . LEU A 1 99 ? -1.397 -1.682 25.988 1.00 87.25 99 LEU A CA 1
ATOM 753 C C . LEU A 1 99 ? 0.030 -2.099 26.371 1.00 87.25 99 LEU A C 1
ATOM 755 O O . LEU A 1 99 ? 0.924 -2.057 25.523 1.00 87.25 99 LEU A O 1
ATOM 759 N N . ALA A 1 100 ? 0.250 -2.543 27.611 1.00 87.62 100 ALA A N 1
ATOM 760 C CA . ALA A 1 100 ? 1.561 -2.999 28.069 1.00 87.62 100 ALA A CA 1
ATOM 761 C C . ALA A 1 100 ? 2.060 -4.215 27.267 1.00 87.62 100 ALA A C 1
ATOM 763 O O . ALA A 1 100 ? 3.205 -4.224 26.809 1.00 87.62 100 ALA A O 1
ATOM 764 N N . LEU A 1 101 ? 1.194 -5.210 27.036 1.00 86.38 101 LEU A N 1
ATOM 765 C CA . LEU A 1 101 ? 1.527 -6.398 26.242 1.00 86.38 101 LEU A CA 1
ATOM 766 C C . LEU A 1 101 ? 1.885 -6.044 24.794 1.00 86.38 101 LEU A C 1
ATOM 768 O O . LEU A 1 101 ? 2.885 -6.534 24.266 1.00 86.38 101 LEU A O 1
ATOM 772 N N . ILE A 1 102 ? 1.120 -5.153 24.162 1.00 86.38 102 ILE A N 1
ATOM 773 C CA . ILE A 1 102 ? 1.389 -4.709 22.787 1.00 86.38 102 ILE A CA 1
ATOM 774 C C . ILE A 1 102 ? 2.721 -3.986 22.687 1.00 86.38 102 ILE A C 1
ATOM 776 O O . ILE A 1 102 ? 3.466 -4.229 21.741 1.00 86.38 102 ILE A O 1
ATOM 780 N N . HIS A 1 103 ? 3.048 -3.124 23.650 1.00 83.81 103 HIS A N 1
ATOM 781 C CA . HIS A 1 103 ? 4.332 -2.429 23.653 1.00 83.81 103 HIS A CA 1
ATOM 782 C C . HIS A 1 103 ? 5.521 -3.401 23.664 1.00 83.81 103 HIS A C 1
ATOM 784 O O . HIS A 1 103 ? 6.506 -3.146 22.973 1.00 83.81 103 HIS A O 1
ATOM 790 N N . LEU A 1 104 ? 5.410 -4.531 24.372 1.00 84.81 104 LEU A N 1
ATOM 791 C CA . LEU A 1 104 ? 6.438 -5.578 24.391 1.00 84.81 104 LEU A CA 1
ATOM 792 C C . LEU A 1 104 ? 6.482 -6.387 23.086 1.00 84.81 104 LEU A C 1
ATOM 794 O O . LEU A 1 104 ? 7.561 -6.699 22.581 1.00 84.81 104 LEU A O 1
ATOM 798 N N . LEU A 1 105 ? 5.319 -6.728 22.523 1.00 83.56 105 LEU A N 1
ATOM 799 C CA . LEU A 1 105 ? 5.235 -7.463 21.256 1.00 83.56 105 LEU A CA 1
ATOM 800 C C . LEU A 1 105 ? 5.719 -6.622 20.072 1.00 83.56 105 LEU A C 1
ATOM 802 O O . LEU A 1 105 ? 6.363 -7.156 19.172 1.00 83.56 105 LEU A O 1
ATOM 806 N N . LYS A 1 106 ? 5.474 -5.308 20.107 1.00 83.12 106 LYS A N 1
ATOM 807 C CA . LYS A 1 106 ? 5.907 -4.348 19.089 1.00 83.12 106 LYS A CA 1
ATOM 808 C C . LYS A 1 106 ? 7.397 -4.465 18.793 1.00 83.12 106 LYS A C 1
ATOM 810 O O . LYS A 1 106 ? 7.777 -4.534 17.628 1.00 83.12 106 LYS A O 1
ATOM 815 N N . GLU A 1 107 ? 8.232 -4.454 19.832 1.00 82.69 107 GLU A N 1
ATOM 816 C CA . GLU A 1 107 ? 9.689 -4.484 19.665 1.00 82.69 107 GLU A CA 1
ATOM 817 C C . GLU A 1 107 ? 10.134 -5.808 19.025 1.00 82.69 107 GLU A C 1
ATOM 819 O O . GLU A 1 107 ? 10.901 -5.792 18.064 1.00 82.69 107 GLU A O 1
ATOM 824 N N . LYS A 1 108 ? 9.557 -6.936 19.461 1.00 82.56 108 LYS A N 1
ATOM 825 C CA . LYS A 1 108 ? 9.838 -8.264 18.890 1.00 82.56 108 LYS A CA 1
ATOM 826 C C . LYS A 1 108 ? 9.386 -8.399 17.440 1.00 82.56 108 LYS A C 1
ATOM 828 O O . LYS A 1 108 ? 10.074 -9.009 16.633 1.00 82.56 108 LYS A O 1
ATOM 833 N N . TRP A 1 109 ? 8.223 -7.853 17.104 1.00 79.81 109 TRP A N 1
ATOM 834 C CA . TRP A 1 109 ? 7.664 -7.949 15.757 1.00 79.81 109 TRP A CA 1
ATOM 835 C C . TRP A 1 109 ? 8.388 -7.051 14.765 1.00 79.81 109 TRP A C 1
ATOM 837 O O . TRP A 1 109 ? 8.603 -7.464 13.633 1.00 79.81 109 TRP A O 1
ATOM 847 N N . LEU A 1 110 ? 8.805 -5.857 15.192 1.00 79.75 110 LEU A N 1
ATOM 848 C CA . LEU A 1 110 ? 9.665 -5.007 14.373 1.00 79.75 110 LEU A CA 1
ATOM 849 C C . LEU A 1 110 ? 11.005 -5.689 14.092 1.00 79.75 110 LEU A C 1
ATOM 851 O O . LEU A 1 110 ? 11.454 -5.656 12.954 1.00 79.75 110 LEU A O 1
ATOM 855 N N . GLN A 1 111 ? 11.611 -6.331 15.095 1.00 77.69 111 GLN A N 1
ATOM 856 C CA . GLN A 1 111 ? 12.839 -7.107 14.900 1.00 77.69 111 GLN A CA 1
ATOM 857 C C . GLN A 1 111 ? 12.619 -8.289 13.955 1.00 77.69 111 GLN A C 1
ATOM 859 O O . GLN A 1 111 ? 13.350 -8.407 12.987 1.00 77.69 111 GLN A O 1
ATOM 864 N N . ALA A 1 112 ? 11.568 -9.089 14.150 1.00 77.38 112 ALA A N 1
ATOM 865 C CA . ALA A 1 112 ? 11.274 -10.227 13.278 1.00 77.38 112 ALA A CA 1
ATOM 866 C C . ALA A 1 112 ? 11.002 -9.815 11.821 1.00 77.38 112 ALA A C 1
ATOM 868 O O . ALA A 1 112 ? 11.418 -10.507 10.899 1.00 77.38 112 ALA A O 1
ATOM 869 N N . GLU A 1 113 ? 10.316 -8.690 11.599 1.00 72.94 113 GLU A N 1
ATOM 870 C CA . GLU A 1 113 ? 10.068 -8.178 10.249 1.00 72.94 113 GLU A CA 1
ATOM 871 C C . GLU A 1 113 ? 11.364 -7.634 9.616 1.00 72.94 113 GLU A C 1
ATOM 873 O O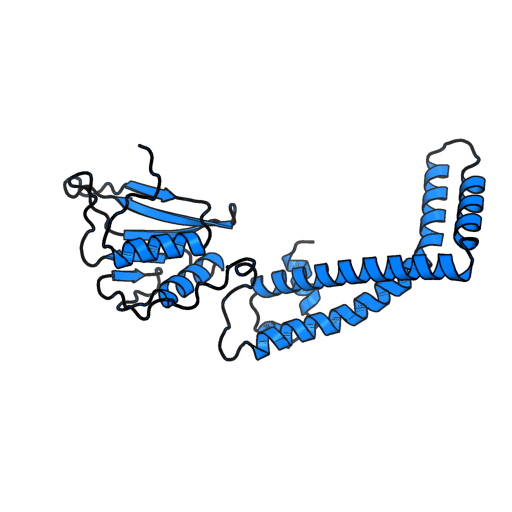 . GLU A 1 113 ? 11.586 -7.834 8.427 1.00 72.94 113 GLU A O 1
ATOM 878 N N . VAL A 1 114 ? 12.246 -6.993 10.397 1.00 74.31 114 VAL A N 1
ATOM 879 C CA . VAL A 1 114 ? 13.583 -6.564 9.937 1.00 74.31 114 VAL A CA 1
ATOM 880 C C . VAL A 1 114 ? 14.460 -7.772 9.609 1.00 74.31 114 VAL A C 1
ATOM 882 O O . VAL A 1 114 ? 15.043 -7.814 8.532 1.00 74.31 114 VAL A O 1
ATOM 885 N N . ASP A 1 115 ? 14.513 -8.766 10.492 1.00 75.69 115 ASP A N 1
ATOM 886 C CA . ASP A 1 115 ? 15.296 -9.988 10.308 1.00 75.69 115 ASP A CA 1
ATOM 887 C C . ASP A 1 115 ? 14.794 -10.786 9.103 1.00 75.69 115 ASP A C 1
ATOM 889 O O . ASP A 1 115 ? 15.606 -11.299 8.343 1.00 75.69 115 ASP A O 1
ATOM 893 N N . LYS A 1 116 ? 13.475 -10.836 8.873 1.00 73.75 116 LYS A N 1
ATOM 894 C CA . LYS A 1 116 ? 12.889 -11.437 7.668 1.00 73.75 116 LYS A CA 1
ATOM 895 C C . LYS A 1 116 ? 13.372 -10.724 6.403 1.00 73.75 116 LYS A C 1
ATOM 897 O O . LYS A 1 116 ? 13.866 -11.375 5.492 1.00 73.75 116 LYS A O 1
ATOM 902 N N . VAL A 1 117 ? 13.302 -9.392 6.376 1.00 65.62 117 VAL A N 1
ATOM 903 C CA . VAL A 1 117 ? 13.769 -8.585 5.233 1.00 65.62 117 VAL A CA 1
ATOM 904 C C . VAL A 1 117 ? 15.279 -8.741 5.003 1.00 65.62 117 VAL A C 1
ATOM 906 O O . VAL A 1 117 ? 15.733 -8.741 3.863 1.00 65.62 117 VAL A O 1
ATOM 909 N N . LEU A 1 118 ? 16.070 -8.901 6.068 1.00 68.19 118 LEU A N 1
ATOM 910 C CA . LEU A 1 118 ? 17.512 -9.145 5.970 1.00 68.19 118 LEU A CA 1
ATOM 911 C C . LEU A 1 118 ? 17.844 -10.590 5.556 1.00 68.19 118 LEU A C 1
ATOM 913 O O . LEU A 1 118 ? 18.808 -10.795 4.821 1.00 68.19 118 LEU A O 1
ATOM 917 N N . ALA A 1 119 ? 17.058 -11.580 5.990 1.00 65.00 119 ALA A N 1
ATOM 918 C CA . ALA A 1 119 ? 17.231 -12.997 5.659 1.00 65.00 119 ALA A CA 1
ATOM 919 C C . ALA A 1 119 ? 16.819 -13.316 4.212 1.00 65.00 119 ALA A C 1
ATOM 921 O O . ALA A 1 119 ? 17.539 -14.032 3.518 1.00 65.00 119 ALA A O 1
ATOM 922 N N . ASP A 1 120 ? 15.735 -12.707 3.725 1.00 56.03 120 ASP A N 1
ATOM 923 C CA . ASP A 1 120 ? 15.326 -12.754 2.311 1.00 56.03 120 ASP A CA 1
ATOM 924 C C . ASP A 1 120 ? 16.293 -11.927 1.413 1.00 56.03 120 ASP A C 1
ATOM 926 O O . ASP A 1 120 ? 16.324 -12.035 0.180 1.00 56.03 120 ASP A O 1
ATOM 930 N N . GLY A 1 121 ? 17.153 -11.122 2.049 1.00 46.81 121 GLY A N 1
ATOM 931 C CA . GLY A 1 121 ? 18.017 -10.094 1.474 1.00 46.81 121 GLY A CA 1
ATOM 932 C C . GLY A 1 121 ? 19.460 -10.488 1.138 1.00 46.81 121 GLY A C 1
ATOM 933 O O . GLY A 1 121 ? 20.308 -9.601 1.085 1.00 46.81 121 GLY A O 1
ATOM 934 N N . THR A 1 122 ? 19.766 -11.763 0.853 1.00 39.16 122 THR A N 1
ATOM 935 C CA . THR A 1 122 ? 20.931 -12.078 -0.020 1.00 39.16 122 THR A CA 1
ATOM 936 C C . THR A 1 122 ? 20.522 -12.224 -1.495 1.00 39.16 122 THR A C 1
ATOM 938 O O . THR A 1 122 ? 21.389 -12.372 -2.348 1.00 39.16 122 THR A O 1
ATOM 941 N N . SER A 1 123 ? 19.228 -12.123 -1.837 1.00 37.00 123 SER A N 1
ATOM 942 C CA . SER A 1 123 ? 18.800 -12.190 -3.246 1.00 37.00 123 SER A CA 1
ATOM 943 C C . SER A 1 123 ? 17.642 -11.270 -3.657 1.00 37.00 123 SER A C 1
ATOM 945 O O . SER A 1 123 ? 17.290 -11.276 -4.831 1.00 37.00 123 SER A O 1
ATOM 947 N N . SER A 1 124 ? 17.040 -10.472 -2.767 1.00 36.72 124 SER A N 1
ATOM 948 C CA . SER A 1 124 ? 15.870 -9.658 -3.155 1.00 36.72 124 SER A CA 1
ATOM 949 C C . SER A 1 124 ? 15.727 -8.346 -2.376 1.00 36.72 124 SER A C 1
ATOM 951 O O . SER A 1 124 ? 14.697 -8.036 -1.790 1.00 36.72 124 SER A O 1
ATOM 953 N N . ILE A 1 125 ? 16.773 -7.523 -2.356 1.00 34.59 125 ILE A N 1
ATOM 954 C CA . ILE A 1 125 ? 16.599 -6.123 -1.951 1.00 34.59 125 ILE A CA 1
ATOM 955 C C . ILE A 1 125 ? 16.168 -5.358 -3.208 1.00 34.59 125 ILE A C 1
ATOM 957 O O . ILE A 1 125 ? 16.917 -5.353 -4.177 1.00 34.59 125 ILE A O 1
ATOM 961 N N . PHE A 1 126 ? 14.983 -4.737 -3.141 1.00 35.00 126 PHE A N 1
ATOM 962 C CA . PHE A 1 126 ? 14.294 -3.869 -4.122 1.00 35.00 126 PHE A CA 1
ATOM 963 C C . PHE A 1 126 ? 13.033 -4.436 -4.805 1.00 35.00 126 PHE A C 1
ATOM 965 O O . PHE A 1 126 ? 12.916 -4.447 -6.024 1.00 35.00 126 PHE A O 1
ATOM 972 N N . ALA A 1 127 ? 12.016 -4.770 -4.006 1.00 31.50 127 ALA A N 1
ATOM 973 C CA . ALA A 1 127 ? 10.619 -4.509 -4.371 1.00 31.50 127 ALA A CA 1
ATOM 974 C C . ALA A 1 127 ? 9.780 -4.292 -3.091 1.00 31.50 127 ALA A C 1
ATOM 976 O O . ALA A 1 127 ? 9.809 -5.141 -2.199 1.00 31.50 127 ALA A O 1
ATOM 977 N N . PRO A 1 128 ? 9.068 -3.162 -2.933 1.00 37.56 128 PRO A N 1
ATOM 978 C CA . PRO A 1 128 ? 8.134 -2.965 -1.835 1.00 37.56 128 PRO A CA 1
ATOM 979 C C . PRO A 1 128 ? 6.946 -3.926 -1.929 1.00 37.56 128 PRO A C 1
ATOM 981 O O . PRO A 1 128 ? 6.301 -4.070 -2.963 1.00 37.56 128 PRO A O 1
ATOM 984 N N . ASP A 1 129 ? 6.624 -4.519 -0.793 1.00 35.12 129 ASP A N 1
ATOM 985 C CA . ASP A 1 129 ? 5.651 -5.592 -0.578 1.00 35.12 129 ASP A CA 1
ATOM 986 C C . ASP A 1 129 ? 4.175 -5.107 -0.623 1.00 35.12 129 ASP A C 1
ATOM 988 O O . ASP A 1 129 ? 3.285 -5.726 -0.056 1.00 35.12 129 ASP A O 1
ATOM 992 N N . TYR A 1 130 ? 3.900 -3.980 -1.299 1.00 39.50 130 TYR A N 1
ATOM 993 C CA . TYR A 1 130 ? 2.543 -3.489 -1.608 1.00 39.50 130 TYR A CA 1
ATOM 994 C C . TYR A 1 130 ? 2.125 -3.748 -3.066 1.00 39.50 130 TYR A C 1
ATOM 996 O O . TYR A 1 130 ? 1.087 -3.258 -3.510 1.00 39.50 130 TYR A O 1
ATOM 1004 N N . LEU A 1 131 ? 2.925 -4.521 -3.805 1.00 40.69 131 LEU A N 1
ATOM 1005 C CA . LEU A 1 131 ? 2.651 -4.959 -5.177 1.00 40.69 131 LEU A CA 1
ATOM 1006 C C . LEU A 1 131 ? 2.301 -6.451 -5.284 1.00 40.69 131 LEU A C 1
ATOM 1008 O O . LEU A 1 131 ? 2.196 -6.961 -6.393 1.00 40.69 131 LEU A O 1
ATOM 1012 N N . VAL A 1 132 ? 2.117 -7.154 -4.162 1.00 41.12 132 VAL A N 1
ATOM 1013 C CA . VAL A 1 132 ? 1.776 -8.584 -4.156 1.00 41.12 132 VAL A CA 1
ATOM 1014 C C . VAL A 1 132 ? 0.668 -8.851 -3.142 1.00 41.12 132 VAL A C 1
ATOM 1016 O O . VAL A 1 132 ? 0.914 -9.385 -2.070 1.00 41.12 132 VAL A O 1
ATOM 1019 N N . GLU A 1 133 ? -0.568 -8.495 -3.483 1.00 38.44 133 GLU A N 1
ATOM 1020 C CA . GLU A 1 133 ? -1.728 -9.253 -3.006 1.00 38.44 133 GLU A CA 1
ATOM 1021 C C . GLU A 1 133 ? -2.710 -9.434 -4.172 1.00 38.44 133 GLU A C 1
ATOM 1023 O O . GLU A 1 133 ? -3.141 -8.467 -4.800 1.00 38.44 133 GLU A O 1
ATOM 1028 N N . ASP A 1 134 ? -3.022 -10.707 -4.424 1.00 38.19 134 ASP A N 1
ATOM 1029 C CA . ASP A 1 134 ? -3.908 -11.267 -5.453 1.00 38.19 134 ASP A CA 1
ATOM 1030 C C . ASP A 1 134 ? -3.372 -11.314 -6.897 1.00 38.19 134 ASP A C 1
ATOM 1032 O O . ASP A 1 134 ? -4.092 -11.097 -7.871 1.00 38.19 134 ASP A O 1
ATOM 1036 N N . ALA A 1 135 ? -2.096 -11.681 -7.047 1.00 41.69 135 ALA A N 1
ATOM 1037 C CA . ALA A 1 135 ? -1.653 -12.356 -8.260 1.00 41.69 135 ALA A CA 1
ATOM 1038 C C . ALA A 1 135 ? -2.036 -13.833 -8.125 1.00 41.69 135 ALA A C 1
ATOM 1040 O O . ALA A 1 135 ? -1.432 -14.566 -7.345 1.00 41.69 135 ALA A O 1
ATOM 1041 N N . GLY A 1 136 ? -3.051 -14.260 -8.877 1.00 37.66 136 GLY A N 1
ATOM 1042 C CA . GLY A 1 136 ? -3.243 -15.677 -9.158 1.00 37.66 136 GLY A CA 1
ATOM 1043 C C . GLY A 1 136 ? -1.915 -16.283 -9.618 1.00 37.66 136 GLY A C 1
ATOM 1044 O O . GLY A 1 136 ? -1.165 -15.646 -10.360 1.00 37.66 136 GLY A O 1
ATOM 1045 N N . ASP A 1 137 ? -1.634 -17.481 -9.119 1.00 38.88 137 ASP A N 1
ATOM 1046 C CA . ASP A 1 137 ? -0.380 -18.234 -9.212 1.00 38.88 137 ASP A CA 1
ATOM 1047 C C . ASP A 1 137 ? 0.026 -18.639 -10.654 1.00 38.88 137 ASP A C 1
ATOM 1049 O O . ASP A 1 137 ? 0.296 -19.809 -10.914 1.00 38.88 137 ASP A O 1
ATOM 1053 N N . ASP A 1 138 ? 0.069 -17.703 -11.610 1.00 41.72 138 ASP A N 1
ATOM 1054 C CA . ASP A 1 138 ? 0.256 -17.997 -13.043 1.00 41.72 138 ASP A CA 1
ATOM 1055 C C . ASP A 1 138 ? 1.396 -17.199 -13.713 1.00 41.72 138 ASP A C 1
ATOM 1057 O O . ASP A 1 138 ? 1.693 -17.388 -14.888 1.00 41.72 138 ASP A O 1
ATOM 1061 N N . TRP A 1 139 ? 2.108 -16.338 -12.976 1.00 49.59 139 TRP A N 1
ATOM 1062 C CA . TRP A 1 139 ? 3.183 -15.497 -13.540 1.00 49.59 139 TRP A CA 1
ATOM 1063 C C . TRP A 1 139 ? 4.603 -16.071 -13.406 1.00 49.59 139 TRP A C 1
ATOM 1065 O O . TRP A 1 139 ? 5.587 -15.363 -13.608 1.00 49.59 139 TRP A O 1
ATOM 1075 N N . HIS A 1 140 ? 4.745 -17.370 -13.135 1.00 43.38 140 HIS A N 1
ATOM 1076 C CA . HIS A 1 140 ? 6.051 -18.025 -12.967 1.00 43.38 140 HIS A CA 1
ATOM 1077 C C . HIS A 1 140 ? 6.803 -18.351 -14.273 1.00 43.38 140 HIS A C 1
ATOM 1079 O O . HIS A 1 140 ? 7.735 -19.153 -14.265 1.00 43.38 140 HIS A O 1
ATOM 1085 N N . MET A 1 141 ? 6.450 -17.714 -15.392 1.00 42.94 141 MET A N 1
ATOM 1086 C CA . MET A 1 141 ? 7.137 -17.917 -16.669 1.00 42.94 141 MET A CA 1
ATOM 1087 C C . MET A 1 141 ? 7.369 -16.592 -17.407 1.00 42.94 141 MET A C 1
ATOM 1089 O O . MET A 1 141 ? 6.917 -16.401 -18.534 1.00 42.94 141 MET A O 1
ATOM 1093 N N . MET A 1 142 ? 8.072 -15.648 -16.768 1.00 52.56 142 MET A N 1
ATOM 1094 C CA . MET A 1 142 ? 8.656 -14.515 -17.496 1.00 52.56 142 MET A CA 1
ATOM 1095 C C . MET A 1 142 ? 9.655 -15.078 -18.515 1.00 52.56 142 MET A C 1
ATOM 1097 O O . MET A 1 142 ? 10.539 -15.855 -18.161 1.00 52.56 142 MET A O 1
ATOM 1101 N N . SER A 1 143 ? 9.458 -14.779 -19.801 1.00 54.19 143 SER A N 1
ATOM 1102 C CA . SER A 1 143 ? 10.252 -15.404 -20.861 1.00 54.19 143 SER A CA 1
ATOM 1103 C C . SER A 1 143 ? 11.717 -14.963 -20.767 1.00 54.19 143 SER A C 1
ATOM 1105 O O . SER A 1 143 ? 11.980 -13.767 -20.656 1.00 54.19 143 SER A O 1
ATOM 1107 N N . GLU A 1 144 ? 12.664 -15.891 -20.924 1.00 65.81 144 GLU A N 1
ATOM 1108 C CA . GLU A 1 144 ? 14.108 -15.604 -21.051 1.00 65.81 144 GLU A CA 1
ATOM 1109 C C . GLU A 1 144 ? 14.466 -14.866 -22.364 1.00 65.81 144 GLU A C 1
ATOM 1111 O O . GLU A 1 144 ? 15.628 -14.783 -22.762 1.00 65.81 144 GLU A O 1
ATOM 1116 N N . LYS A 1 145 ? 13.463 -14.354 -23.087 1.00 81.00 145 LYS A N 1
ATOM 1117 C CA . LYS A 1 145 ? 13.641 -13.622 -24.334 1.00 81.00 145 LYS A CA 1
ATOM 1118 C C . LYS A 1 145 ? 14.338 -12.297 -24.052 1.00 81.00 145 LYS A C 1
ATOM 1120 O O . LYS A 1 145 ? 13.892 -11.503 -23.225 1.00 81.00 145 LYS A O 1
ATOM 1125 N N . LEU A 1 146 ? 15.409 -12.063 -24.798 1.00 85.12 146 LEU A N 1
ATOM 1126 C CA . LEU A 1 146 ? 16.127 -10.799 -24.808 1.00 85.12 146 LEU A CA 1
ATOM 1127 C C . LEU A 1 146 ? 15.631 -9.940 -25.972 1.00 85.12 146 LEU A C 1
ATOM 1129 O O . LEU A 1 146 ? 15.449 -10.440 -27.086 1.00 85.12 146 LEU A O 1
ATOM 1133 N N . PHE A 1 147 ? 15.438 -8.654 -25.708 1.00 84.50 147 PHE A N 1
ATOM 1134 C CA . PHE A 1 147 ? 15.032 -7.646 -26.681 1.00 84.50 147 PHE A CA 1
ATOM 1135 C C . PHE A 1 147 ? 16.277 -6.869 -27.114 1.00 84.50 147 PHE A C 1
ATOM 1137 O O . PHE A 1 147 ? 16.791 -6.010 -26.396 1.00 84.50 147 PHE A O 1
ATOM 1144 N N . SER A 1 148 ? 16.828 -7.257 -28.262 1.00 85.00 148 SER A N 1
ATOM 1145 C CA . SER A 1 148 ? 18.043 -6.665 -28.839 1.00 85.00 148 SER A CA 1
ATOM 1146 C C . SER A 1 148 ? 17.756 -5.499 -29.781 1.00 85.00 148 SER A C 1
ATOM 1148 O O . SER A 1 148 ? 18.634 -4.685 -30.030 1.00 85.00 148 SER A O 1
ATOM 1150 N N . ASP A 1 149 ? 16.539 -5.466 -30.320 1.00 84.25 149 ASP A N 1
ATOM 1151 C CA . ASP A 1 149 ? 15.984 -4.479 -31.251 1.00 84.25 149 ASP A CA 1
ATOM 1152 C C . ASP A 1 149 ? 15.437 -3.223 -30.552 1.00 84.25 149 ASP A C 1
ATOM 1154 O O . ASP A 1 149 ? 14.875 -2.335 -31.194 1.00 84.25 149 ASP A O 1
ATOM 1158 N N . TRP A 1 150 ? 15.612 -3.157 -29.233 1.00 88.31 150 TRP A N 1
ATOM 1159 C CA . TRP A 1 150 ? 15.196 -2.057 -28.381 1.00 88.31 150 TRP A CA 1
ATOM 1160 C C . TRP A 1 150 ? 16.339 -1.643 -27.462 1.00 88.31 150 TRP A C 1
ATOM 1162 O O . TRP A 1 150 ? 17.154 -2.463 -27.027 1.00 88.31 150 TRP A O 1
ATOM 1172 N N . ALA A 1 151 ? 16.336 -0.368 -27.107 1.00 89.44 151 ALA A N 1
ATOM 1173 C CA . ALA A 1 151 ? 17.112 0.191 -26.023 1.00 89.44 151 ALA A CA 1
ATOM 1174 C C . ALA A 1 151 ? 16.179 0.562 -24.863 1.00 89.44 151 ALA A C 1
ATOM 1176 O O . ALA A 1 151 ? 15.110 1.145 -25.058 1.00 89.44 151 ALA A O 1
ATOM 1177 N N . LEU A 1 152 ? 16.591 0.192 -23.655 1.00 91.00 152 LEU A N 1
ATOM 1178 C CA . LEU A 1 152 ? 15.938 0.535 -22.400 1.00 91.00 152 LEU A CA 1
ATOM 1179 C C . LEU A 1 152 ? 16.770 1.625 -21.730 1.00 91.00 152 LEU A C 1
ATOM 1181 O O . LEU A 1 152 ? 17.863 1.349 -21.239 1.00 91.00 152 LEU A O 1
ATOM 1185 N N . ASP A 1 153 ? 16.263 2.848 -21.726 1.00 88.81 153 ASP A N 1
ATOM 1186 C CA . ASP A 1 153 ? 16.957 4.023 -21.202 1.00 88.81 153 ASP A CA 1
ATOM 1187 C C . ASP A 1 153 ? 16.209 4.568 -19.979 1.00 88.81 153 ASP A C 1
ATOM 1189 O O . ASP A 1 153 ? 14.985 4.612 -19.947 1.00 88.81 153 ASP A O 1
ATOM 1193 N N . ASN A 1 154 ? 16.929 4.953 -18.935 1.00 83.50 154 ASN A N 1
ATOM 1194 C CA . ASN A 1 154 ? 16.366 5.563 -17.727 1.00 83.50 154 ASN A CA 1
ATOM 1195 C C . ASN A 1 154 ? 16.889 6.987 -17.470 1.00 83.50 154 ASN A C 1
ATOM 1197 O O . ASN A 1 154 ? 16.766 7.492 -16.356 1.00 83.50 154 ASN A O 1
ATOM 1201 N N . GLY A 1 155 ? 17.507 7.610 -18.474 1.00 78.69 155 GLY A N 1
ATOM 1202 C CA . GLY A 1 155 ? 18.127 8.932 -18.401 1.00 78.69 155 GLY A CA 1
ATOM 1203 C C . GLY A 1 155 ? 19.574 8.921 -17.899 1.00 78.69 155 GLY A C 1
ATOM 1204 O O . GLY A 1 155 ? 20.312 9.870 -18.162 1.00 78.69 155 GLY A O 1
ATOM 1205 N N . GLU A 1 156 ? 20.010 7.857 -17.217 1.00 75.56 156 GLU A N 1
ATOM 1206 C CA . GLU A 1 156 ? 21.396 7.689 -16.754 1.00 75.56 156 GLU A CA 1
ATOM 1207 C C . GLU A 1 156 ? 22.143 6.590 -17.517 1.00 75.56 156 GLU A C 1
ATOM 1209 O O . GLU A 1 156 ? 23.360 6.669 -17.705 1.00 75.56 156 GLU A O 1
ATOM 1214 N N . GLN A 1 157 ? 21.429 5.533 -17.906 1.00 79.94 157 GLN A N 1
ATOM 1215 C CA . GLN A 1 157 ? 21.983 4.330 -18.510 1.00 79.94 157 GLN A CA 1
ATOM 1216 C C . GLN A 1 157 ? 21.066 3.814 -19.615 1.00 79.94 157 GLN A C 1
ATOM 1218 O O . GLN A 1 157 ? 19.886 3.560 -19.382 1.00 79.94 157 GLN A O 1
ATOM 1223 N N . GLU A 1 158 ? 21.665 3.556 -20.776 1.00 89.00 158 GLU A N 1
ATOM 1224 C CA . GLU A 1 158 ? 21.045 2.821 -21.875 1.00 89.00 158 GLU A CA 1
ATOM 1225 C C . GLU A 1 158 ? 21.460 1.342 -21.799 1.00 89.00 158 GLU A C 1
ATOM 1227 O O . GLU A 1 158 ? 22.646 1.000 -21.848 1.00 89.00 158 GLU A O 1
ATOM 1232 N N . LEU A 1 159 ? 20.475 0.454 -21.680 1.00 86.12 159 LEU A N 1
ATOM 1233 C CA . LEU A 1 159 ? 20.633 -0.998 -21.675 1.00 86.12 159 LEU A CA 1
ATOM 1234 C C . LEU A 1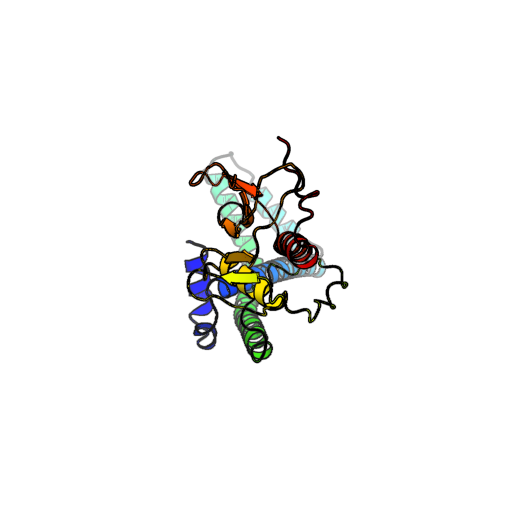 159 ? 20.137 -1.580 -23.001 1.00 86.12 159 LEU A C 1
ATOM 1236 O O . LEU A 1 159 ? 19.030 -1.293 -23.452 1.00 86.12 159 LEU A O 1
ATOM 1240 N N . ARG A 1 160 ? 20.944 -2.457 -23.600 1.00 88.75 160 ARG A N 1
ATOM 1241 C CA . ARG A 1 160 ? 20.598 -3.241 -24.798 1.00 88.75 160 ARG A CA 1
ATOM 1242 C C . ARG A 1 160 ? 20.602 -4.725 -24.474 1.00 88.75 160 ARG A C 1
ATOM 1244 O O . ARG A 1 160 ? 21.273 -5.139 -23.531 1.00 88.75 160 ARG A O 1
ATOM 1251 N N . ASN A 1 161 ? 19.910 -5.522 -25.292 1.00 85.81 161 ASN A N 1
ATOM 1252 C CA . ASN A 1 161 ? 19.738 -6.963 -25.068 1.00 85.81 161 ASN A CA 1
ATOM 1253 C C . ASN A 1 161 ? 19.137 -7.257 -23.685 1.00 85.81 161 ASN A C 1
ATOM 1255 O O . ASN A 1 161 ? 19.598 -8.153 -22.981 1.00 85.81 161 ASN A O 1
ATOM 1259 N N . PHE A 1 162 ? 18.147 -6.461 -23.283 1.00 87.25 162 PHE A N 1
ATOM 1260 C CA . PHE A 1 162 ? 17.525 -6.556 -21.967 1.00 87.25 162 PHE A CA 1
ATOM 1261 C C . PHE A 1 162 ? 16.379 -7.575 -21.972 1.00 87.25 162 PHE A C 1
ATOM 1263 O O . PHE A 1 162 ? 15.813 -7.904 -23.015 1.00 87.25 162 PHE A O 1
ATOM 1270 N N . SER A 1 163 ? 16.027 -8.069 -20.793 1.00 88.69 163 SER A N 1
ATOM 1271 C CA . SER A 1 163 ? 14.899 -8.969 -20.557 1.00 88.69 163 SER A CA 1
ATOM 1272 C C . SER A 1 163 ? 13.682 -8.219 -20.006 1.00 88.69 163 SER A C 1
ATOM 1274 O O . SER A 1 163 ? 13.773 -7.076 -19.552 1.00 88.69 163 SER A O 1
ATOM 1276 N N . LEU A 1 164 ? 12.522 -8.877 -19.969 1.00 85.88 164 LEU A N 1
ATOM 1277 C CA . LEU A 1 164 ? 11.339 -8.302 -19.317 1.00 85.88 164 LEU A CA 1
ATOM 1278 C C . LEU A 1 164 ? 11.551 -8.089 -17.800 1.00 85.88 164 LEU A C 1
ATOM 1280 O O . LEU A 1 164 ? 10.936 -7.200 -17.209 1.00 85.88 164 LEU A O 1
ATOM 1284 N N . GLU A 1 165 ? 12.443 -8.866 -17.177 1.00 83.56 165 GLU A N 1
ATOM 1285 C CA . GLU A 1 165 ? 12.869 -8.693 -15.780 1.00 83.56 165 GLU A CA 1
ATOM 1286 C C . GLU A 1 165 ? 13.586 -7.347 -15.587 1.00 83.56 165 GLU A C 1
ATOM 1288 O O . GLU A 1 165 ? 13.317 -6.624 -14.625 1.00 83.56 165 GLU A O 1
ATOM 1293 N N . ASP A 1 166 ? 14.438 -6.964 -16.542 1.00 86.81 166 ASP A N 1
ATOM 1294 C CA . ASP A 1 166 ? 15.153 -5.686 -16.511 1.00 86.81 166 ASP A CA 1
ATOM 1295 C C . ASP A 1 166 ? 14.178 -4.512 -16.629 1.00 86.81 166 ASP A C 1
ATOM 1297 O O . ASP A 1 166 ? 14.271 -3.551 -15.863 1.00 86.81 166 ASP A O 1
ATOM 1301 N N . VAL A 1 167 ? 13.179 -4.617 -17.514 1.00 88.75 167 VAL A N 1
ATOM 1302 C CA . VAL A 1 167 ? 12.099 -3.621 -17.627 1.00 88.75 167 VAL A CA 1
ATOM 1303 C C . VAL A 1 167 ? 11.352 -3.492 -16.300 1.00 88.75 167 VAL A C 1
ATOM 1305 O O . VAL A 1 167 ? 11.190 -2.387 -15.785 1.00 88.75 167 VAL A O 1
ATOM 1308 N N . LYS A 1 168 ? 10.946 -4.614 -15.697 1.00 87.44 168 LYS A N 1
ATOM 1309 C CA . LYS A 1 168 ? 10.268 -4.631 -14.392 1.00 87.44 168 LYS A CA 1
ATOM 1310 C C . LYS A 1 168 ? 11.114 -3.979 -13.298 1.00 87.44 168 LYS A C 1
ATOM 1312 O O . LYS A 1 168 ? 10.594 -3.157 -12.548 1.00 87.44 168 LYS A O 1
ATOM 1317 N N . SER A 1 169 ? 12.403 -4.301 -13.229 1.00 84.25 169 SER A N 1
ATOM 1318 C CA . SER A 1 169 ? 13.348 -3.706 -12.276 1.00 84.25 169 SER A CA 1
ATOM 1319 C C . SER A 1 169 ? 13.450 -2.183 -12.438 1.00 84.25 169 SER A C 1
ATOM 1321 O O . SER A 1 169 ? 13.404 -1.434 -11.457 1.00 84.25 169 SER A O 1
ATOM 1323 N N . GLN A 1 170 ? 13.507 -1.696 -13.682 1.00 86.88 170 GLN A N 1
ATOM 1324 C CA . GLN A 1 170 ? 13.523 -0.263 -13.977 1.00 86.88 170 GLN A CA 1
ATOM 1325 C C . GLN A 1 170 ? 12.211 0.420 -13.554 1.00 86.88 170 GLN A C 1
ATOM 1327 O O . GLN A 1 170 ? 12.265 1.431 -12.854 1.00 86.88 170 GLN A O 1
ATOM 1332 N N . LEU A 1 171 ? 11.051 -0.164 -13.882 1.00 87.38 171 LEU A N 1
ATOM 1333 C CA . LEU A 1 171 ? 9.731 0.358 -13.493 1.00 87.38 171 LEU A CA 1
ATOM 1334 C C . LEU A 1 171 ? 9.531 0.403 -11.975 1.00 87.38 171 LEU A C 1
ATOM 1336 O O . LEU A 1 171 ? 8.983 1.371 -11.447 1.00 87.38 171 LEU A O 1
ATOM 1340 N N . LEU A 1 172 ? 10.008 -0.615 -11.256 1.00 81.19 172 LEU A N 1
ATOM 1341 C CA . LEU A 1 172 ? 10.016 -0.595 -9.796 1.00 81.19 172 LEU A CA 1
ATOM 1342 C C . LEU A 1 172 ? 10.831 0.597 -9.283 1.00 81.19 172 LEU A C 1
ATOM 1344 O O . LEU A 1 172 ? 10.360 1.313 -8.400 1.00 81.19 172 LEU A O 1
ATOM 1348 N N . GLY A 1 173 ? 12.002 0.859 -9.873 1.00 79.62 173 GLY A N 1
ATOM 1349 C CA . GLY A 1 173 ? 12.807 2.045 -9.572 1.00 79.62 173 GLY A CA 1
ATOM 1350 C C . GLY A 1 173 ? 12.042 3.361 -9.748 1.00 79.62 173 GLY A C 1
ATOM 1351 O O . GLY A 1 173 ? 12.133 4.235 -8.886 1.00 79.62 173 GLY A O 1
ATOM 1352 N N . VAL A 1 174 ? 11.235 3.474 -10.807 1.00 82.12 174 VAL A N 1
ATOM 1353 C CA . VAL A 1 174 ? 10.385 4.653 -11.040 1.00 82.12 174 VAL A CA 1
ATOM 1354 C C . VAL A 1 174 ? 9.322 4.801 -9.949 1.00 82.12 174 VAL A C 1
ATOM 1356 O O . VAL A 1 174 ? 9.202 5.855 -9.335 1.00 82.12 174 VAL A O 1
ATOM 1359 N N . SER A 1 175 ? 8.612 3.722 -9.603 1.00 76.06 175 SER A N 1
ATOM 1360 C CA . SER A 1 175 ? 7.598 3.762 -8.531 1.00 76.06 175 SER A CA 1
ATOM 1361 C C . SER A 1 175 ? 8.157 4.050 -7.134 1.00 76.06 175 SER A C 1
ATOM 1363 O O . SER A 1 175 ? 7.437 4.496 -6.242 1.00 76.06 175 SER A O 1
ATOM 1365 N N . MET A 1 176 ? 9.447 3.782 -6.925 1.00 73.19 176 MET A N 1
ATOM 1366 C CA . MET A 1 176 ? 10.147 4.046 -5.668 1.00 73.19 176 MET A CA 1
ATOM 1367 C C . MET A 1 176 ? 10.767 5.448 -5.607 1.00 73.19 176 MET A C 1
ATOM 1369 O O . MET A 1 176 ? 11.389 5.774 -4.594 1.00 73.19 176 MET A O 1
ATOM 1373 N N . GLY A 1 177 ? 10.632 6.254 -6.667 1.00 73.44 177 GLY A N 1
ATOM 1374 C CA . GLY A 1 177 ? 11.244 7.579 -6.769 1.00 73.44 177 GLY A CA 1
ATOM 1375 C C . GLY A 1 177 ? 12.770 7.544 -6.879 1.00 73.44 177 GLY A C 1
ATOM 1376 O O . GLY A 1 177 ? 13.427 8.541 -6.598 1.00 73.44 177 GLY A O 1
ATOM 1377 N N . SER A 1 178 ? 13.361 6.395 -7.238 1.00 72.69 178 SER A N 1
ATOM 1378 C CA . SER A 1 178 ? 14.802 6.305 -7.513 1.00 72.69 178 SER A CA 1
ATOM 1379 C C . SER A 1 178 ? 15.145 6.644 -8.964 1.00 72.69 178 SER A C 1
ATOM 1381 O O . SER A 1 178 ? 16.321 6.743 -9.293 1.00 72.69 178 SER A O 1
ATOM 1383 N N . LYS A 1 179 ? 14.132 6.721 -9.835 1.00 77.44 179 LYS A N 1
ATOM 1384 C CA . LYS A 1 179 ? 14.218 7.070 -11.257 1.00 77.44 179 LYS A CA 1
ATOM 1385 C C . LYS A 1 179 ? 12.992 7.903 -11.608 1.00 77.44 179 LYS A C 1
ATOM 1387 O O . LYS A 1 179 ? 11.913 7.617 -11.097 1.00 77.44 179 LYS A O 1
ATOM 1392 N N . ASP A 1 180 ? 13.146 8.876 -12.491 1.00 79.69 180 ASP A N 1
ATOM 1393 C CA . ASP A 1 180 ? 12.032 9.757 -12.861 1.00 79.69 180 ASP A CA 1
ATOM 1394 C C . ASP A 1 180 ? 11.145 9.129 -13.949 1.00 79.69 180 ASP A C 1
ATOM 1396 O O . ASP A 1 180 ? 9.923 9.283 -13.946 1.00 79.69 180 ASP A O 1
ATOM 1400 N N . PHE A 1 181 ? 11.751 8.379 -14.872 1.00 86.75 181 PHE A N 1
ATOM 1401 C CA . PHE A 1 181 ? 11.070 7.737 -15.992 1.00 86.75 181 PHE A CA 1
ATOM 1402 C C . PHE A 1 181 ? 11.900 6.582 -16.566 1.00 86.75 181 PHE A C 1
ATOM 1404 O O . PHE A 1 181 ? 13.073 6.394 -16.238 1.00 86.75 181 PHE A O 1
ATOM 1411 N N . VAL A 1 182 ? 11.273 5.813 -17.453 1.00 91.56 182 VAL A N 1
ATOM 1412 C CA . VAL A 1 182 ? 11.910 4.792 -18.289 1.00 91.56 182 VAL A CA 1
ATOM 1413 C C . VAL A 1 182 ? 11.455 4.985 -19.728 1.00 91.56 182 VAL A C 1
ATOM 1415 O O . VAL A 1 182 ? 10.258 5.046 -19.986 1.00 91.56 182 VAL A O 1
ATOM 1418 N N . PHE A 1 183 ? 12.401 5.035 -20.654 1.00 90.12 183 PHE A N 1
ATOM 1419 C CA . PHE A 1 183 ? 12.189 5.028 -22.090 1.00 90.12 183 PHE A CA 1
ATOM 1420 C C . PHE A 1 183 ? 12.470 3.646 -22.682 1.00 90.12 183 PHE A C 1
ATOM 1422 O O . PHE A 1 183 ? 13.451 2.979 -22.354 1.00 90.12 183 PHE A O 1
ATOM 1429 N N . LEU A 1 184 ? 11.611 3.242 -23.607 1.00 88.88 184 LEU A N 1
ATOM 1430 C CA . LEU A 1 184 ? 11.806 2.131 -24.523 1.00 88.88 184 LEU A CA 1
ATOM 1431 C C . LEU A 1 184 ? 11.911 2.705 -25.930 1.00 88.88 184 LEU A C 1
ATOM 1433 O O . LEU A 1 184 ? 10.941 3.245 -26.466 1.00 88.88 184 LEU A O 1
ATOM 1437 N N . ILE A 1 185 ? 13.105 2.594 -26.501 1.00 87.75 185 ILE A N 1
ATOM 1438 C CA . ILE A 1 185 ? 13.462 3.192 -27.782 1.00 87.75 185 ILE A CA 1
ATOM 1439 C C . ILE A 1 185 ? 13.706 2.052 -28.775 1.00 87.75 185 ILE A C 1
ATOM 1441 O O . ILE A 1 185 ? 14.639 1.272 -28.581 1.00 87.75 185 ILE A O 1
ATOM 1445 N N . PRO A 1 186 ? 12.880 1.899 -29.815 1.00 84.56 186 PRO A N 1
ATOM 1446 C CA . PRO A 1 186 ? 13.100 0.894 -30.841 1.00 84.56 186 PRO A CA 1
ATOM 1447 C C . PRO A 1 186 ? 14.246 1.309 -31.778 1.00 84.56 186 PRO A C 1
ATOM 1449 O O . PRO A 1 186 ? 14.370 2.474 -32.154 1.00 84.56 186 PRO A O 1
ATOM 1452 N N . ASP A 1 187 ? 15.049 0.347 -32.237 1.00 82.12 187 ASP A N 1
ATOM 1453 C CA . ASP A 1 187 ? 16.117 0.604 -33.220 1.00 82.12 187 ASP A CA 1
ATOM 1454 C C . ASP A 1 187 ? 15.563 1.021 -34.595 1.00 82.12 187 ASP A C 1
ATOM 1456 O O . ASP A 1 187 ? 16.251 1.651 -35.404 1.00 82.12 187 ASP A O 1
ATOM 1460 N N . GLN A 1 188 ? 14.312 0.653 -34.879 1.00 75.75 188 GLN A N 1
ATOM 1461 C CA . GLN A 1 188 ? 13.579 1.070 -36.067 1.00 75.75 188 GLN A CA 1
ATOM 1462 C C . GLN A 1 188 ? 12.253 1.702 -35.673 1.00 75.75 188 GLN A C 1
ATOM 1464 O O . GLN A 1 188 ? 11.500 1.143 -34.881 1.00 75.75 188 GLN A O 1
ATOM 1469 N N . LEU A 1 189 ? 11.941 2.837 -36.300 1.00 72.31 189 LEU A N 1
ATOM 1470 C CA . LEU A 1 189 ? 10.672 3.529 -36.111 1.00 72.31 189 LEU A CA 1
ATOM 1471 C C . LEU A 1 189 ? 9.493 2.582 -36.326 1.00 72.31 189 LEU A C 1
ATOM 1473 O O . LEU A 1 189 ? 9.374 1.901 -37.352 1.00 72.31 189 LEU A O 1
ATOM 1477 N N . ILE A 1 190 ? 8.603 2.580 -35.347 1.00 70.69 190 ILE A N 1
ATOM 1478 C CA . ILE A 1 190 ? 7.475 1.671 -35.299 1.00 70.69 190 ILE A CA 1
ATOM 1479 C C . ILE A 1 190 ? 6.340 2.265 -36.119 1.00 70.69 190 ILE A C 1
ATOM 1481 O O . ILE A 1 190 ? 5.820 3.327 -35.791 1.00 70.69 190 ILE A O 1
ATOM 1485 N N . LYS A 1 191 ? 5.926 1.576 -37.182 1.00 69.19 191 LYS A N 1
ATOM 1486 C CA . LYS A 1 191 ? 4.796 2.018 -38.007 1.00 69.19 191 LYS A CA 1
ATOM 1487 C C . LYS A 1 191 ? 3.476 1.735 -37.300 1.00 69.19 191 LYS A C 1
ATOM 1489 O O . LYS A 1 191 ? 3.218 0.604 -36.895 1.00 69.19 191 LYS A O 1
ATOM 1494 N N . LEU A 1 192 ? 2.625 2.750 -37.209 1.00 65.50 192 LEU A N 1
ATOM 1495 C CA . LEU A 1 192 ? 1.256 2.607 -36.718 1.00 65.50 192 LEU A CA 1
ATOM 1496 C C . LEU A 1 192 ? 0.348 2.164 -37.878 1.00 65.50 192 LEU A C 1
ATOM 1498 O O . LEU A 1 192 ? 0.548 2.583 -39.015 1.00 65.50 192 LEU A O 1
ATOM 1502 N N . GLU A 1 193 ? -0.659 1.316 -37.630 1.00 55.00 193 GLU A N 1
ATOM 1503 C CA . GLU A 1 193 ? -1.508 0.799 -38.726 1.00 55.00 193 GLU A CA 1
ATOM 1504 C C . GLU A 1 193 ? -2.351 1.895 -39.418 1.00 55.00 193 GLU A C 1
ATOM 1506 O O . GLU A 1 193 ? -2.769 1.716 -40.562 1.00 55.00 193 GLU A O 1
ATOM 1511 N N . GLN A 1 194 ? -2.569 3.052 -38.777 1.00 52.84 194 GLN A N 1
ATOM 1512 C CA . GLN A 1 194 ? -3.302 4.191 -39.346 1.00 52.84 194 GLN A CA 1
ATOM 1513 C C . GLN A 1 194 ? -2.371 5.205 -40.040 1.00 52.84 194 GLN A C 1
ATOM 1515 O O . GLN A 1 194 ? -2.255 6.355 -39.625 1.00 52.84 194 GLN A O 1
ATOM 1520 N N . GLY A 1 195 ? -1.736 4.793 -41.141 1.00 56.44 195 GLY A N 1
ATOM 1521 C CA . GLY A 1 195 ? -1.113 5.719 -42.096 1.00 56.44 195 GLY A CA 1
ATOM 1522 C C . GLY A 1 195 ? 0.409 5.857 -41.998 1.00 56.44 195 GLY A C 1
ATOM 1523 O O . GLY A 1 195 ? 1.129 4.879 -41.823 1.00 56.44 195 GLY A O 1
ATOM 1524 N N . HIS A 1 196 ? 0.906 7.074 -42.235 1.00 61.41 196 HIS A N 1
ATOM 1525 C CA . HIS A 1 196 ? 2.333 7.410 -42.328 1.00 61.41 196 HIS A CA 1
ATOM 1526 C C . HIS A 1 196 ? 2.986 7.713 -40.972 1.00 61.41 196 HIS A C 1
ATOM 1528 O O . HIS A 1 196 ? 4.188 7.955 -40.935 1.00 61.41 196 HIS A O 1
ATOM 1534 N N . LEU A 1 197 ? 2.215 7.684 -39.883 1.00 64.19 197 LEU A N 1
ATOM 1535 C CA . LEU A 1 197 ? 2.667 7.990 -38.528 1.00 64.19 197 LEU A CA 1
ATOM 1536 C C . LEU A 1 197 ? 3.564 6.889 -37.954 1.00 64.19 197 LEU A C 1
ATOM 1538 O O . LEU A 1 197 ? 3.357 5.690 -38.181 1.00 64.19 197 LEU A O 1
ATOM 1542 N N . VAL A 1 198 ? 4.544 7.316 -37.168 1.00 67.25 198 VAL A N 1
ATOM 1543 C CA . VAL A 1 198 ? 5.543 6.449 -36.549 1.00 67.25 198 VAL A CA 1
ATOM 1544 C C . VAL A 1 198 ? 5.667 6.732 -35.059 1.00 67.25 198 VAL A C 1
ATOM 1546 O O . VAL A 1 198 ? 5.443 7.854 -34.620 1.00 67.25 198 VAL A O 1
ATOM 1549 N N . SER A 1 199 ? 6.041 5.720 -34.284 1.00 69.69 199 SER A N 1
ATOM 1550 C CA . SER A 1 199 ? 6.450 5.882 -32.892 1.00 69.69 199 SER A CA 1
ATOM 1551 C C . SER A 1 199 ? 7.961 5.706 -32.773 1.00 69.69 199 SER A C 1
ATOM 1553 O O . SER A 1 199 ? 8.530 4.754 -33.318 1.00 69.69 199 SER A O 1
ATOM 1555 N N . ASP A 1 200 ? 8.597 6.663 -32.106 1.00 74.75 200 ASP A N 1
ATOM 1556 C CA . ASP A 1 200 ? 10.044 6.760 -31.908 1.00 74.75 200 ASP A CA 1
ATOM 1557 C C . ASP A 1 200 ? 10.477 6.428 -30.476 1.00 74.75 200 ASP A C 1
ATOM 1559 O O . ASP A 1 200 ? 11.619 6.025 -30.278 1.00 74.75 200 ASP A O 1
ATOM 1563 N N . PHE A 1 201 ? 9.581 6.531 -29.491 1.00 82.19 201 PHE A N 1
ATOM 1564 C CA . PHE A 1 201 ? 9.800 6.015 -28.143 1.00 82.19 201 PHE A CA 1
ATOM 1565 C C . PHE A 1 201 ? 8.489 5.788 -27.383 1.00 82.19 201 PHE A C 1
ATOM 1567 O O . PHE A 1 201 ? 7.435 6.361 -27.683 1.00 82.19 201 PHE A O 1
ATOM 1574 N N . VAL A 1 202 ? 8.595 4.979 -26.333 1.00 86.00 202 VAL A N 1
ATOM 1575 C CA . VAL A 1 202 ? 7.573 4.818 -25.299 1.00 86.00 202 VAL A CA 1
ATOM 1576 C C . VAL A 1 202 ? 8.181 5.171 -23.951 1.00 86.00 202 VAL A C 1
ATOM 1578 O O . VAL A 1 202 ? 9.249 4.676 -23.610 1.00 86.00 202 VAL A O 1
ATOM 1581 N N . GLN A 1 203 ? 7.510 6.022 -23.187 1.00 89.75 203 GLN A N 1
ATOM 1582 C CA . GLN A 1 203 ? 7.927 6.461 -21.864 1.00 89.75 203 GLN A CA 1
ATOM 1583 C C . GLN A 1 203 ? 6.990 5.889 -20.801 1.00 89.75 203 GLN A C 1
ATOM 1585 O O . GLN A 1 203 ? 5.779 5.811 -20.991 1.00 89.75 203 GLN A O 1
ATOM 1590 N N . VAL A 1 204 ? 7.550 5.522 -19.653 1.00 88.44 204 VAL A N 1
ATOM 1591 C CA . VAL A 1 204 ? 6.791 5.201 -18.450 1.00 88.44 204 VAL A CA 1
ATOM 1592 C C . VAL A 1 204 ? 7.267 6.065 -17.294 1.00 88.44 204 VAL A C 1
ATOM 1594 O O . VAL A 1 204 ? 8.454 6.066 -16.973 1.00 88.44 204 VAL A O 1
ATOM 1597 N N . CYS A 1 205 ? 6.342 6.762 -16.643 1.00 86.19 205 CYS A N 1
ATOM 1598 C CA . CYS A 1 205 ? 6.582 7.497 -15.401 1.00 86.19 205 CYS A CA 1
ATOM 1599 C C . CYS A 1 205 ? 5.604 7.043 -14.307 1.00 86.19 205 CYS A C 1
ATOM 1601 O O . CYS A 1 205 ? 4.704 6.236 -14.553 1.00 86.19 205 CYS A O 1
ATOM 1603 N N . TYR A 1 206 ? 5.804 7.518 -13.079 1.00 82.75 206 TYR A N 1
ATOM 1604 C CA . TYR A 1 206 ? 4.934 7.208 -11.947 1.00 82.75 206 TYR A CA 1
ATOM 1605 C C . TYR A 1 206 ? 4.352 8.495 -11.364 1.00 82.75 206 TYR A C 1
ATOM 1607 O O . TYR A 1 206 ? 5.084 9.419 -11.018 1.00 82.75 206 TYR A O 1
ATOM 1615 N N . GLU A 1 207 ? 3.029 8.551 -11.254 1.00 78.75 207 GLU A N 1
ATOM 1616 C CA . GLU A 1 207 ? 2.313 9.671 -10.653 1.00 78.75 207 GLU A CA 1
ATOM 1617 C C . GLU A 1 207 ? 2.103 9.421 -9.157 1.00 78.75 207 GLU A C 1
ATOM 1619 O O . GLU A 1 207 ? 1.405 8.488 -8.752 1.00 78.75 207 GLU A O 1
ATOM 1624 N N . GLU A 1 208 ? 2.665 10.287 -8.313 1.00 68.25 208 GLU A N 1
ATOM 1625 C CA . GLU A 1 208 ? 2.517 10.166 -6.857 1.00 68.25 208 GLU A CA 1
ATOM 1626 C C . GLU A 1 208 ? 1.071 10.387 -6.383 1.00 68.25 208 GLU A C 1
ATOM 1628 O O . GLU A 1 208 ? 0.629 9.739 -5.428 1.00 68.25 208 GLU A O 1
ATOM 1633 N N . ASP A 1 209 ? 0.332 11.270 -7.064 1.00 67.19 209 ASP A N 1
ATOM 1634 C CA . ASP A 1 209 ? -1.041 11.645 -6.712 1.00 67.19 209 ASP A CA 1
ATOM 1635 C C . ASP A 1 209 ? -2.028 10.490 -6.928 1.00 67.19 209 ASP A C 1
ATOM 1637 O O . ASP A 1 209 ? -2.836 10.177 -6.046 1.00 67.19 209 ASP A O 1
ATOM 1641 N N . THR A 1 210 ? -1.945 9.829 -8.085 1.00 62.34 210 THR A N 1
ATOM 1642 C CA . THR A 1 210 ? -2.802 8.687 -8.450 1.00 62.34 210 THR A CA 1
ATOM 1643 C C . THR A 1 210 ? -2.225 7.353 -7.976 1.00 62.34 210 THR A C 1
ATOM 1645 O O . THR A 1 210 ? -2.956 6.371 -7.866 1.00 62.34 210 THR A O 1
ATOM 1648 N N . LYS A 1 211 ? -0.938 7.325 -7.600 1.00 71.19 211 LYS A N 1
ATOM 1649 C CA . LYS A 1 211 ? -0.175 6.109 -7.272 1.00 71.19 211 LYS A CA 1
ATOM 1650 C C . LYS A 1 211 ? -0.211 5.080 -8.398 1.00 71.19 211 LYS A C 1
ATOM 1652 O O . LYS A 1 211 ? -0.256 3.871 -8.152 1.00 71.19 211 LYS A O 1
ATOM 1657 N N . GLY A 1 212 ? -0.221 5.583 -9.624 1.00 78.06 212 GLY A N 1
ATOM 1658 C CA . GLY A 1 212 ? -0.293 4.799 -10.840 1.00 78.06 212 GLY A CA 1
ATOM 1659 C C . GLY A 1 212 ? 0.873 5.119 -11.758 1.00 78.06 212 GLY A C 1
ATOM 1660 O O . GLY A 1 212 ? 1.465 6.195 -11.712 1.00 78.06 212 GLY A O 1
ATOM 1661 N N . PHE A 1 213 ? 1.202 4.164 -12.613 1.00 82.00 213 PHE A N 1
ATOM 1662 C CA . PHE A 1 213 ? 2.086 4.410 -13.736 1.00 82.00 213 PHE A CA 1
ATOM 1663 C C . PHE A 1 213 ? 1.338 5.149 -14.841 1.00 82.00 213 PHE A C 1
ATOM 1665 O O . PHE A 1 213 ? 0.149 4.904 -15.073 1.00 82.00 213 PHE A O 1
ATOM 1672 N N . CYS A 1 214 ? 2.067 5.984 -15.566 1.00 82.94 214 CYS A N 1
ATOM 1673 C CA . CYS A 1 214 ? 1.615 6.565 -16.816 1.00 82.94 214 CYS A CA 1
ATOM 1674 C C . CYS A 1 214 ? 2.470 6.008 -17.944 1.00 82.94 214 CYS A C 1
ATOM 1676 O O . CYS A 1 214 ? 3.694 5.984 -17.836 1.00 82.94 214 CYS A O 1
ATOM 1678 N N . LEU A 1 215 ? 1.810 5.499 -18.982 1.00 82.44 215 LEU A N 1
ATOM 1679 C CA . LEU A 1 215 ? 2.435 4.986 -20.194 1.00 82.44 215 LEU A CA 1
ATOM 1680 C C . LEU A 1 215 ? 2.161 5.976 -21.320 1.00 82.44 215 LEU A C 1
ATOM 1682 O O . LEU A 1 215 ? 1.022 6.094 -21.778 1.00 82.44 215 LEU A O 1
ATOM 1686 N N . ASP A 1 216 ? 3.218 6.623 -21.773 1.00 80.81 216 ASP A N 1
ATOM 1687 C CA . ASP A 1 216 ? 3.199 7.672 -22.774 1.00 80.81 216 ASP A CA 1
ATOM 1688 C C . ASP A 1 216 ? 3.830 7.149 -24.064 1.00 80.81 216 ASP A C 1
ATOM 1690 O O . ASP A 1 216 ? 4.974 6.697 -24.083 1.00 80.81 216 ASP A O 1
ATOM 1694 N N . VAL A 1 217 ? 3.082 7.190 -25.162 1.00 79.19 217 VAL A N 1
ATOM 1695 C CA . VAL A 1 217 ? 3.571 6.785 -26.484 1.00 79.19 217 VAL A CA 1
ATOM 1696 C C . VAL A 1 217 ? 3.778 8.033 -27.324 1.00 79.19 217 VAL A C 1
ATOM 1698 O O . VAL A 1 217 ? 2.840 8.805 -27.531 1.00 79.19 217 VAL A O 1
ATOM 1701 N N . SER A 1 218 ? 4.997 8.224 -27.819 1.00 77.75 218 SER A N 1
ATOM 1702 C CA . SER A 1 218 ? 5.288 9.294 -28.766 1.00 77.75 218 SER A CA 1
ATOM 1703 C C . SER A 1 218 ? 4.837 8.887 -30.164 1.00 77.75 218 SER A C 1
ATOM 1705 O O . SER A 1 218 ? 5.113 7.772 -30.619 1.00 77.75 218 SER A O 1
ATOM 1707 N N . ILE A 1 219 ? 4.113 9.785 -30.827 1.00 72.50 219 ILE A N 1
ATOM 1708 C CA . ILE A 1 219 ? 3.652 9.639 -32.203 1.00 72.50 219 ILE A CA 1
ATOM 1709 C C . ILE A 1 219 ? 4.165 10.831 -33.003 1.00 72.50 219 ILE A C 1
ATOM 1711 O O . ILE A 1 219 ? 3.871 11.983 -32.685 1.00 72.50 219 ILE A O 1
ATOM 1715 N N . ALA A 1 220 ? 4.903 10.539 -34.065 1.00 69.94 220 ALA A N 1
ATOM 1716 C CA . ALA A 1 220 ? 5.474 11.511 -34.976 1.00 69.94 220 ALA A CA 1
ATOM 1717 C C . ALA A 1 220 ? 4.941 11.302 -36.398 1.00 69.94 220 ALA A C 1
ATOM 1719 O O . ALA A 1 220 ? 4.730 10.173 -36.855 1.00 69.94 220 ALA A O 1
ATOM 1720 N N . ASP A 1 221 ? 4.765 12.404 -37.121 1.00 70.75 221 ASP A N 1
ATOM 1721 C CA . ASP A 1 221 ? 4.584 12.392 -38.566 1.00 70.75 221 ASP A CA 1
ATOM 1722 C C . ASP A 1 221 ? 5.963 12.578 -39.230 1.00 70.75 221 ASP A C 1
ATOM 1724 O O . ASP A 1 221 ? 6.573 13.637 -39.087 1.00 70.75 221 ASP A O 1
ATOM 1728 N N . PRO A 1 222 ? 6.479 11.599 -39.995 1.00 63.06 222 PRO A N 1
ATOM 1729 C CA . PRO A 1 222 ? 7.785 11.717 -40.643 1.00 63.06 222 PRO A CA 1
ATOM 1730 C C . PRO A 1 222 ? 7.869 12.854 -41.681 1.00 63.06 222 PRO A C 1
ATOM 1732 O O . PRO A 1 222 ? 8.970 13.198 -42.111 1.00 63.06 222 PRO A O 1
ATOM 1735 N N . ALA A 1 223 ? 6.738 13.436 -42.101 1.00 63.84 223 ALA A N 1
ATOM 1736 C CA . ALA A 1 223 ? 6.669 14.614 -42.964 1.00 63.84 223 ALA A CA 1
ATOM 1737 C C . ALA A 1 223 ? 6.623 15.950 -42.190 1.00 63.84 223 ALA A C 1
ATOM 1739 O O . ALA A 1 223 ? 6.948 16.984 -42.783 1.00 63.84 223 ALA A O 1
ATOM 1740 N N . SER A 1 224 ? 6.270 15.958 -40.894 1.00 59.97 224 SER A N 1
ATOM 1741 C CA . SER A 1 224 ? 6.324 17.145 -40.026 1.00 59.97 224 SER A CA 1
ATOM 1742 C C . SER A 1 224 ? 7.461 16.997 -39.004 1.00 59.97 224 SER A C 1
ATOM 1744 O O . SER A 1 224 ? 7.372 16.375 -37.955 1.00 59.97 224 SER A O 1
ATOM 1746 N N . LEU A 1 225 ? 8.611 17.573 -39.343 1.00 50.69 225 LEU A N 1
ATOM 1747 C CA . LEU A 1 225 ? 9.893 17.263 -38.701 1.00 50.69 225 LEU A CA 1
ATOM 1748 C C . LEU A 1 225 ? 10.061 17.687 -37.226 1.00 50.69 225 LEU A C 1
ATOM 1750 O O . LEU A 1 225 ? 11.180 17.578 -36.748 1.00 50.69 225 LEU A O 1
ATOM 1754 N N . ASN A 1 226 ? 9.042 18.180 -36.509 1.00 53.06 226 ASN A N 1
ATOM 1755 C CA . ASN A 1 226 ? 9.228 18.736 -35.153 1.00 53.06 226 ASN A CA 1
ATOM 1756 C C . ASN A 1 226 ? 7.996 18.706 -34.215 1.00 53.06 226 ASN A C 1
ATOM 1758 O O . ASN A 1 226 ? 8.026 19.376 -33.184 1.00 53.06 226 ASN A O 1
ATOM 1762 N N . GLU A 1 227 ? 6.918 17.978 -34.523 1.00 60.06 227 GLU A N 1
ATOM 1763 C CA . GLU A 1 227 ? 5.727 17.934 -33.650 1.00 60.06 227 GLU A CA 1
ATOM 1764 C C . GLU A 1 227 ? 5.401 16.495 -33.241 1.00 60.06 227 GLU A C 1
ATOM 1766 O O . GLU A 1 227 ? 4.512 15.856 -33.803 1.00 60.06 227 GLU A O 1
ATOM 1771 N N . ASN A 1 228 ? 6.129 15.978 -32.248 1.00 64.81 228 ASN A N 1
ATOM 1772 C CA . ASN A 1 228 ? 5.742 14.729 -31.598 1.00 64.81 228 ASN A CA 1
ATOM 1773 C C . ASN A 1 228 ? 4.508 14.985 -30.726 1.00 64.81 228 ASN A C 1
ATOM 1775 O O . ASN A 1 228 ? 4.512 15.866 -29.860 1.00 64.81 228 ASN A O 1
ATOM 1779 N N . VAL A 1 229 ? 3.461 14.190 -30.932 1.00 68.12 229 VAL A N 1
ATOM 1780 C CA . VAL A 1 229 ? 2.282 14.158 -30.067 1.00 68.12 229 VAL A CA 1
ATOM 1781 C C . VAL A 1 229 ? 2.433 12.985 -29.108 1.00 68.12 229 VAL A C 1
ATOM 1783 O O . VAL A 1 229 ? 2.613 11.845 -29.533 1.00 68.12 229 VAL A O 1
ATOM 1786 N N . ILE A 1 230 ? 2.363 13.264 -27.807 1.00 71.50 230 ILE A N 1
ATOM 1787 C CA . ILE A 1 230 ? 2.479 12.246 -26.761 1.00 71.50 230 ILE A CA 1
ATOM 1788 C C . ILE A 1 230 ? 1.079 11.825 -26.320 1.00 71.50 230 ILE A C 1
ATOM 1790 O O . ILE A 1 230 ? 0.284 12.649 -25.865 1.00 71.50 230 ILE A O 1
ATOM 1794 N N . TYR A 1 231 ? 0.794 10.530 -26.433 1.00 65.69 231 TYR A N 1
ATOM 1795 C CA . TYR A 1 231 ? -0.459 9.929 -25.990 1.00 65.69 231 TYR A CA 1
ATOM 1796 C C . TYR A 1 231 ? -0.241 9.118 -24.718 1.00 65.69 231 TYR A C 1
ATOM 1798 O O . TYR A 1 231 ? 0.291 8.006 -24.755 1.00 65.69 231 TYR A O 1
ATOM 1806 N N . GLY A 1 232 ? -0.699 9.670 -23.599 1.00 69.38 232 GLY A N 1
ATOM 1807 C CA . GLY A 1 232 ? -0.579 9.058 -22.282 1.00 69.38 232 GLY A CA 1
ATOM 1808 C C . GLY A 1 232 ? -1.809 8.275 -21.852 1.00 69.38 232 GLY A C 1
ATOM 1809 O O . GLY A 1 232 ? -2.943 8.716 -22.038 1.00 69.38 232 GLY A O 1
ATOM 1810 N N . THR A 1 233 ? -1.586 7.114 -21.244 1.00 72.94 233 THR A N 1
ATOM 1811 C CA . THR A 1 233 ? -2.583 6.426 -20.418 1.00 72.94 233 THR A CA 1
ATOM 1812 C C . THR A 1 233 ? -2.109 6.456 -18.969 1.00 72.94 233 THR A C 1
ATOM 1814 O O . THR A 1 233 ? -1.029 5.948 -18.680 1.00 72.94 233 THR A O 1
ATOM 1817 N N . THR A 1 234 ? -2.914 7.011 -18.064 1.00 76.56 234 THR A N 1
ATOM 1818 C CA . THR A 1 234 ? -2.579 7.174 -16.638 1.00 76.56 234 THR A CA 1
ATOM 1819 C C . THR A 1 234 ? -3.269 6.129 -15.751 1.00 76.56 234 THR A C 1
ATOM 1821 O O . THR A 1 234 ? -4.046 5.300 -16.239 1.00 76.56 234 THR A O 1
ATOM 1824 N N . ASP A 1 235 ? -2.972 6.152 -14.446 1.00 73.69 235 ASP A N 1
ATOM 1825 C CA . ASP A 1 235 ? -3.565 5.272 -13.421 1.00 73.69 235 ASP A CA 1
ATOM 1826 C C . ASP A 1 235 ? -3.414 3.767 -13.740 1.00 73.69 235 ASP A C 1
ATOM 1828 O O . ASP A 1 235 ? -4.323 2.941 -13.596 1.00 73.69 235 ASP A O 1
ATOM 1832 N N . LEU A 1 236 ? -2.238 3.390 -14.250 1.00 74.56 236 LEU A N 1
ATOM 1833 C CA . LEU A 1 236 ? -1.934 2.011 -14.609 1.00 74.56 236 LEU A CA 1
ATOM 1834 C C . LEU A 1 236 ? -1.232 1.283 -13.462 1.00 74.56 236 LEU A C 1
ATOM 1836 O O . LEU A 1 236 ? -0.274 1.767 -12.868 1.00 74.56 236 LEU A O 1
ATOM 1840 N N . ARG A 1 237 ? -1.665 0.050 -13.193 1.00 79.00 237 ARG A N 1
ATOM 1841 C CA . ARG A 1 237 ? -0.952 -0.868 -12.290 1.00 79.00 237 ARG A CA 1
ATOM 1842 C C . ARG A 1 237 ? 0.267 -1.471 -12.991 1.00 79.00 237 ARG A C 1
ATOM 1844 O O . ARG A 1 237 ? 0.212 -1.702 -14.199 1.00 79.00 237 ARG A O 1
ATOM 1851 N N . LEU A 1 238 ? 1.309 -1.813 -12.226 1.00 79.19 238 LEU A N 1
ATOM 1852 C CA . LEU A 1 238 ? 2.560 -2.395 -12.742 1.00 79.19 238 LEU A CA 1
ATOM 1853 C C . LEU A 1 238 ? 2.318 -3.576 -13.693 1.00 79.19 238 LEU A C 1
ATOM 1855 O O . LEU A 1 238 ? 2.872 -3.611 -14.783 1.00 79.19 238 LEU A O 1
ATOM 1859 N N . GLU A 1 239 ? 1.454 -4.515 -13.308 1.00 78.62 239 GLU A N 1
ATOM 1860 C CA . GLU A 1 239 ? 1.122 -5.697 -14.116 1.00 78.62 239 GLU A CA 1
ATOM 1861 C C . GLU A 1 239 ? 0.537 -5.324 -15.479 1.00 78.62 239 GLU A C 1
ATOM 1863 O O . GLU A 1 239 ? 0.896 -5.901 -16.502 1.00 78.62 239 GLU A O 1
ATOM 1868 N N . LYS A 1 240 ? -0.349 -4.322 -15.499 1.00 78.75 240 LYS A N 1
ATOM 1869 C CA . LYS A 1 240 ? -0.982 -3.845 -16.728 1.00 78.75 240 LYS A CA 1
ATOM 1870 C C . LYS A 1 240 ? 0.048 -3.160 -17.622 1.00 78.75 240 LYS A C 1
ATOM 1872 O O . LYS A 1 240 ? 0.039 -3.402 -18.822 1.00 78.75 240 LYS A O 1
ATOM 1877 N N . VAL A 1 241 ? 0.947 -2.354 -17.051 1.00 82.06 241 VAL A N 1
ATOM 1878 C CA . VAL A 1 241 ? 2.061 -1.752 -17.802 1.00 82.06 241 VAL A CA 1
ATOM 1879 C C . VAL A 1 241 ? 2.965 -2.832 -18.379 1.00 82.06 241 VAL A C 1
ATOM 1881 O O . VAL A 1 241 ? 3.205 -2.826 -19.579 1.00 82.06 241 VAL A O 1
ATOM 1884 N N . LEU A 1 242 ? 3.406 -3.795 -17.568 1.00 84.06 242 LEU A N 1
ATOM 1885 C CA . LEU A 1 242 ? 4.275 -4.884 -18.018 1.00 84.06 242 LEU A CA 1
ATOM 1886 C C . LEU A 1 242 ? 3.636 -5.714 -19.129 1.00 84.06 242 LEU A C 1
ATOM 1888 O O . LEU A 1 242 ? 4.309 -6.003 -20.110 1.00 84.06 242 LEU A O 1
ATOM 1892 N N . ALA A 1 243 ? 2.346 -6.038 -19.025 1.00 80.00 243 ALA A N 1
ATOM 1893 C CA . ALA A 1 243 ? 1.632 -6.752 -20.079 1.00 80.00 243 ALA A CA 1
ATOM 1894 C C . ALA A 1 243 ? 1.579 -5.946 -21.390 1.00 80.00 243 ALA A C 1
ATOM 1896 O O . ALA A 1 243 ? 1.789 -6.500 -22.468 1.00 80.00 243 ALA A O 1
ATOM 1897 N N . MET A 1 244 ? 1.337 -4.633 -21.304 1.00 78.19 244 MET A N 1
ATOM 1898 C CA . MET A 1 244 ? 1.296 -3.748 -22.475 1.00 78.19 244 MET A CA 1
ATOM 1899 C C . MET A 1 244 ? 2.682 -3.567 -23.104 1.00 78.19 244 MET A C 1
ATOM 1901 O O . MET A 1 244 ? 2.802 -3.604 -24.327 1.00 78.19 244 MET A O 1
ATOM 1905 N N . LEU A 1 245 ? 3.731 -3.436 -22.287 1.00 85.94 245 LEU A N 1
ATOM 1906 C CA . LEU A 1 245 ? 5.114 -3.359 -22.757 1.00 85.94 245 LEU A CA 1
ATOM 1907 C C . LEU A 1 245 ? 5.586 -4.685 -23.350 1.00 85.94 245 LEU A C 1
ATOM 1909 O O . LEU A 1 245 ? 6.207 -4.685 -24.404 1.00 85.94 245 LEU A O 1
ATOM 1913 N N . GLN A 1 246 ? 5.262 -5.819 -22.730 1.00 84.56 246 GLN A N 1
ATOM 1914 C CA . GLN A 1 246 ? 5.577 -7.134 -23.280 1.00 84.56 246 GLN A CA 1
ATOM 1915 C C . GLN A 1 246 ? 4.909 -7.322 -24.646 1.00 84.56 246 GLN A C 1
ATOM 1917 O O . GLN A 1 246 ? 5.568 -7.725 -25.602 1.00 84.56 246 GLN A O 1
ATOM 1922 N N . GLU A 1 247 ? 3.621 -6.986 -24.766 1.00 78.94 247 GLU A N 1
ATOM 1923 C CA . GLU A 1 247 ? 2.915 -7.055 -26.046 1.00 78.94 247 GLU A CA 1
ATOM 1924 C C . GLU A 1 247 ? 3.562 -6.148 -27.104 1.00 78.94 247 GLU A C 1
ATOM 1926 O O . GLU A 1 247 ? 3.717 -6.563 -28.256 1.00 78.94 247 GLU A O 1
ATOM 1931 N N . LEU A 1 248 ? 3.971 -4.938 -26.713 1.00 79.00 248 LEU A N 1
ATOM 1932 C CA . LEU A 1 248 ? 4.661 -3.991 -27.583 1.00 79.00 248 LEU A CA 1
ATOM 1933 C C . LEU A 1 248 ? 6.012 -4.538 -28.074 1.00 79.00 248 LEU A C 1
ATOM 1935 O O . LEU A 1 248 ? 6.250 -4.569 -29.284 1.00 79.00 248 LEU A O 1
ATOM 1939 N N . LEU A 1 249 ? 6.856 -4.991 -27.145 1.00 82.75 249 LEU A N 1
ATOM 1940 C CA . LEU A 1 249 ? 8.199 -5.514 -27.399 1.00 82.75 249 LEU A CA 1
ATOM 1941 C C . LEU A 1 249 ? 8.166 -6.805 -28.226 1.00 82.75 249 LEU A C 1
ATOM 1943 O O . LEU A 1 249 ? 9.009 -7.028 -29.088 1.00 82.75 249 LEU A O 1
ATOM 1947 N N . GLU A 1 250 ? 7.185 -7.679 -27.990 1.00 79.75 250 GLU A N 1
ATOM 1948 C CA . GLU A 1 250 ? 7.093 -8.952 -28.703 1.00 79.75 250 GLU A CA 1
ATOM 1949 C C . GLU A 1 250 ? 6.478 -8.837 -30.097 1.00 79.75 250 GLU A C 1
ATOM 1951 O O . GLU A 1 250 ? 6.862 -9.606 -30.982 1.00 79.75 250 GLU A O 1
ATOM 1956 N N . LYS A 1 251 ? 5.508 -7.934 -30.289 1.00 68.06 251 LYS A N 1
ATOM 1957 C CA . LYS A 1 251 ? 4.736 -7.847 -31.539 1.00 68.06 251 LYS A CA 1
ATOM 1958 C C . LYS A 1 251 ? 5.169 -6.715 -32.466 1.00 68.06 251 LYS A C 1
ATOM 1960 O O . LYS A 1 251 ? 4.641 -6.664 -33.573 1.00 68.06 251 LYS A O 1
ATOM 1965 N N . GLY A 1 252 ? 6.084 -5.833 -32.052 1.00 60.19 252 GLY A N 1
ATOM 1966 C CA . GLY A 1 252 ? 6.610 -4.759 -32.906 1.00 60.19 252 GLY A CA 1
ATOM 1967 C C . GLY A 1 252 ? 5.505 -3.858 -33.472 1.00 60.19 252 GLY A C 1
ATOM 1968 O O . GLY A 1 252 ? 5.380 -3.720 -34.683 1.00 60.19 252 GLY A O 1
ATOM 1969 N N . ALA A 1 253 ? 4.689 -3.292 -32.577 1.00 53.28 253 ALA A N 1
ATOM 1970 C CA . ALA A 1 253 ? 3.398 -2.642 -32.833 1.00 53.28 253 ALA A CA 1
ATOM 1971 C C . ALA A 1 253 ? 2.319 -3.499 -33.492 1.00 53.28 253 ALA A C 1
ATOM 1973 O O . ALA A 1 253 ? 2.126 -3.544 -34.704 1.00 53.28 253 ALA A O 1
ATOM 1974 N N . ARG A 1 254 ? 1.428 -3.972 -32.626 1.00 44.94 254 ARG A N 1
ATOM 1975 C CA . ARG A 1 254 ? -0.009 -3.862 -32.879 1.00 44.94 254 ARG A CA 1
ATOM 1976 C C . ARG A 1 254 ? -0.636 -3.125 -31.704 1.00 44.94 254 ARG A C 1
ATOM 1978 O O . ARG A 1 254 ? -1.240 -3.740 -30.831 1.00 44.94 254 ARG A O 1
ATOM 1985 N N . LEU A 1 255 ? -0.456 -1.805 -31.665 1.00 49.09 255 LEU A N 1
ATOM 1986 C CA . LEU A 1 255 ? -1.104 -0.905 -30.702 1.00 49.09 255 LEU A CA 1
ATOM 1987 C C . LEU A 1 255 ? -2.613 -0.798 -31.024 1.00 49.09 255 LEU A C 1
ATOM 1989 O O . LEU A 1 255 ? -3.101 0.248 -31.422 1.00 49.09 255 LEU A O 1
ATOM 1993 N N . TYR A 1 256 ? -3.357 -1.905 -30.920 1.00 42.06 256 TYR A N 1
ATOM 1994 C CA . TYR A 1 256 ? -4.800 -1.973 -31.224 1.00 42.06 256 TYR A CA 1
ATOM 1995 C C . TYR A 1 256 ? -5.698 -2.009 -29.985 1.00 42.06 256 TYR A C 1
ATOM 1997 O O . TYR A 1 256 ? -6.919 -2.086 -30.112 1.00 42.06 256 TYR A O 1
ATOM 2005 N N . LYS A 1 257 ? -5.123 -2.022 -28.779 1.00 41.12 257 LYS A N 1
ATOM 2006 C CA . LYS A 1 257 ? -5.875 -2.354 -27.556 1.00 41.12 257 LYS A CA 1
ATOM 2007 C C . LYS A 1 257 ? -5.654 -1.443 -26.356 1.00 41.12 257 LYS A C 1
ATOM 2009 O O . LYS A 1 257 ? -6.308 -1.641 -25.335 1.00 41.12 257 LYS A O 1
ATOM 2014 N N . LEU A 1 258 ? -4.804 -0.431 -26.479 1.00 39.91 258 LEU A N 1
ATOM 2015 C CA . LEU A 1 258 ? -4.848 0.719 -25.584 1.00 39.91 258 LEU A CA 1
ATOM 2016 C C . LEU A 1 258 ? -5.960 1.617 -26.126 1.00 39.91 258 LEU A C 1
ATOM 2018 O O . LEU A 1 258 ? -5.843 2.109 -27.241 1.00 39.91 258 LEU A O 1
ATOM 2022 N N . GLY A 1 259 ? -7.089 1.708 -25.426 1.00 33.53 259 GLY A N 1
ATOM 2023 C CA . GLY A 1 259 ? -8.306 2.378 -25.892 1.00 33.53 259 GLY A CA 1
ATOM 2024 C C . GLY A 1 259 ? -8.161 3.891 -26.072 1.00 33.53 259 GLY A C 1
ATOM 2025 O O . GLY A 1 259 ? -8.753 4.653 -25.315 1.00 33.53 259 GLY A O 1
ATOM 2026 N N . TYR A 1 260 ? -7.420 4.319 -27.090 1.00 34.47 260 TYR A N 1
ATOM 2027 C CA . TYR A 1 260 ? -7.368 5.699 -27.546 1.00 34.47 260 TYR A CA 1
ATOM 2028 C C . TYR A 1 260 ? -8.565 5.935 -28.476 1.00 34.47 260 TYR A C 1
ATOM 2030 O O . TYR A 1 260 ? -8.540 5.620 -29.665 1.00 34.47 260 TYR A O 1
ATOM 2038 N N . CYS A 1 261 ? -9.668 6.419 -27.903 1.00 23.64 261 CYS A N 1
ATOM 2039 C CA . CYS A 1 261 ? -10.741 7.031 -28.679 1.00 23.64 261 CYS A CA 1
ATOM 2040 C C . CYS A 1 261 ? -10.302 8.446 -29.076 1.00 23.64 261 CYS A C 1
ATOM 2042 O O . CYS A 1 261 ? -10.148 9.273 -28.184 1.00 23.64 261 CYS A O 1
ATOM 2044 N N . CYS A 1 262 ? -10.154 8.641 -30.393 1.00 29.53 262 CYS A N 1
ATOM 2045 C CA . CYS A 1 262 ? -10.152 9.880 -31.189 1.00 29.53 262 CYS A CA 1
ATOM 2046 C C . CYS A 1 262 ? -9.470 11.131 -30.617 1.00 29.53 262 CYS A C 1
ATOM 2048 O O . CYS A 1 262 ? -10.065 11.789 -29.737 1.00 29.53 262 CYS A O 1
#

Sequence (262 aa):
MTKEERTQKWFVKIPQAEKIPLASKIDMCKRVSQKMLVVFLLLLAGEGALLYLTNQGGLIDSLAEVLNQASQGAPTVNHYKGLALLGILFCLPGLVLPLALIHLLKEKWLQAEVDKVLADGTSSIFAPDYLVEDAGDDWHMMSEKLFSDWALDNGEQELRNFSLEDVKSQLLGVSMGSKDFVFLIPDQLIKLEQGHLVSDFVQVCYEEDTKGFCLDVSIADPASLNENVIYGTTDLRLEKVLAMLQELLEKGARLYKLGYCC

Foldseek 3Di:
DDLLVVLCVLCVVPPLCPPPDSLLSSVLVVVLVVVLVVLLVVLLVVVVVVVCVVVVCVVVVVLVVVLVVLQPDDDDPVSVVVSVVSVCVVCVVSNVVSVVVSVVVSVVSSVVVSVVCVVVPVPDDAARPPQDDDDDPDPPPQDPQFQQQKWKDQPPDTDGRDGLVVVLRSVSCQLVVVTAKIKIAGNDWQDAPPPQKTWGIWMWHADPVLSWIKIWTWIDRPVPPDDTDIDIDISHRSVRVSVVVVCCSVVSDPPPPPPDDD

Radius of gyration: 28.7 Å; chains: 1; bounding box: 52×39×83 Å